Protein AF-A0A955WRS8-F1 (afdb_monomer)

Foldseek 3Di:
DDPPPPPPQPPLNVVLVVQLVVQLVVLCVVVVPVDPVSVVVVVVVPLVVVLVSSQQSSQRSLLVCVVVVSDQSLVSLVSVLLVLLVVFDDPPDDLSVLLSSLQSSLQSLLQSVCVVVVVADSQWAGWTWDDDPAQKIWIWTDDPNDIHTFFIDGHDPVLNVLSSCSRHRDPDSVVSSVVSNVSSVVRNVRGDPPD

Structure (mmCIF, N/CA/C/O backbone):
data_AF-A0A955WRS8-F1
#
_entry.id   AF-A0A955WRS8-F1
#
loop_
_atom_site.group_PDB
_atom_site.id
_atom_site.type_symbol
_atom_site.label_atom_id
_atom_site.label_alt_id
_atom_site.label_comp_id
_atom_site.label_asym_id
_atom_site.label_entity_id
_atom_site.label_seq_id
_atom_site.pdbx_PDB_ins_code
_atom_site.Cartn_x
_atom_site.Cartn_y
_atom_site.Cartn_z
_atom_site.occupancy
_atom_site.B_iso_or_equiv
_atom_site.auth_seq_id
_atom_site.auth_comp_id
_atom_site.auth_asym_id
_atom_site.auth_atom_id
_atom_site.pdbx_PDB_model_num
ATOM 1 N N . MET A 1 1 ? 32.798 -8.065 13.274 1.00 31.00 1 MET A N 1
ATOM 2 C CA . MET A 1 1 ? 31.681 -8.963 12.905 1.00 31.00 1 MET A CA 1
ATOM 3 C C . MET A 1 1 ? 30.518 -8.743 13.864 1.00 31.00 1 MET A C 1
ATOM 5 O O . MET A 1 1 ? 30.403 -9.450 14.856 1.00 31.00 1 MET A O 1
ATOM 9 N N . ALA A 1 2 ? 29.689 -7.728 13.616 1.00 29.64 2 ALA A N 1
ATOM 10 C CA . ALA A 1 2 ? 28.489 -7.498 14.414 1.00 29.64 2 ALA A CA 1
ATOM 11 C C . ALA A 1 2 ? 27.348 -8.337 13.825 1.00 29.64 2 ALA A C 1
ATOM 13 O O . ALA A 1 2 ? 26.892 -8.075 12.714 1.00 29.64 2 ALA A O 1
ATOM 14 N N . ARG A 1 3 ? 26.926 -9.377 14.553 1.00 32.41 3 ARG A N 1
ATOM 15 C CA . ARG A 1 3 ? 25.666 -10.079 14.293 1.00 32.41 3 ARG A CA 1
ATOM 16 C C . ARG A 1 3 ? 24.542 -9.071 14.517 1.00 32.41 3 ARG A C 1
ATOM 18 O O . ARG A 1 3 ? 24.246 -8.725 15.656 1.00 32.41 3 ARG A O 1
ATOM 25 N N . ILE A 1 4 ? 23.952 -8.575 13.434 1.00 38.47 4 ILE A N 1
ATOM 26 C CA . ILE A 1 4 ? 22.669 -7.881 13.496 1.00 38.47 4 ILE A CA 1
ATOM 27 C C . ILE A 1 4 ? 21.669 -8.943 13.937 1.00 38.47 4 ILE A C 1
ATOM 29 O O . ILE A 1 4 ? 21.381 -9.877 13.191 1.00 38.47 4 ILE A O 1
ATOM 33 N N . ALA A 1 5 ? 21.203 -8.840 15.178 1.00 34.22 5 ALA A N 1
ATOM 34 C CA . ALA A 1 5 ? 20.075 -9.612 15.657 1.00 34.22 5 ALA A CA 1
ATOM 35 C C . ALA A 1 5 ? 18.846 -9.190 14.839 1.00 34.22 5 ALA A C 1
ATOM 37 O O . ALA A 1 5 ? 18.146 -8.233 15.169 1.00 34.22 5 ALA A O 1
ATOM 38 N N . GLN A 1 6 ? 18.608 -9.890 13.732 1.00 43.50 6 GLN A N 1
ATOM 39 C CA . GLN A 1 6 ? 17.269 -10.064 13.198 1.00 43.50 6 GLN A CA 1
ATOM 40 C C . GLN A 1 6 ? 16.490 -10.688 14.357 1.00 43.50 6 GLN A C 1
ATOM 42 O O . GLN A 1 6 ? 16.740 -11.837 14.713 1.00 43.50 6 GLN A O 1
ATOM 47 N N . ALA A 1 7 ? 15.658 -9.903 15.045 1.00 43.69 7 ALA A N 1
ATOM 48 C CA . ALA A 1 7 ? 14.719 -10.469 16.002 1.00 43.69 7 ALA A CA 1
ATOM 49 C C . ALA A 1 7 ? 13.956 -11.558 15.243 1.00 43.69 7 ALA A C 1
ATOM 51 O O . ALA A 1 7 ? 13.322 -11.246 14.232 1.00 43.69 7 ALA A O 1
ATOM 52 N N . ALA A 1 8 ? 14.126 -12.817 15.650 1.00 45.75 8 ALA A N 1
ATOM 53 C CA . ALA A 1 8 ? 13.426 -13.931 15.036 1.00 45.75 8 ALA A CA 1
ATOM 54 C C . ALA A 1 8 ? 11.933 -13.593 15.068 1.00 45.75 8 ALA A C 1
ATOM 56 O O . ALA A 1 8 ? 11.405 -13.266 16.134 1.00 45.75 8 ALA A O 1
ATOM 57 N N . ALA A 1 9 ? 11.290 -13.564 13.899 1.00 61.41 9 ALA A N 1
ATOM 58 C CA . ALA A 1 9 ? 9.842 -13.444 13.838 1.00 61.41 9 ALA A CA 1
ATOM 59 C C . ALA A 1 9 ? 9.259 -14.573 14.698 1.00 61.41 9 ALA A C 1
ATOM 61 O O . ALA A 1 9 ? 9.727 -15.708 14.599 1.00 61.41 9 ALA A O 1
ATOM 62 N N . SER A 1 10 ? 8.310 -14.259 15.581 1.00 75.25 10 SER A N 1
ATOM 63 C CA . SER A 1 10 ? 7.607 -15.306 16.321 1.00 75.25 10 SER A CA 1
ATOM 64 C C . SER A 1 10 ? 6.872 -16.220 15.335 1.00 75.25 10 SER A C 1
ATOM 66 O O . SER A 1 10 ? 6.512 -15.792 14.236 1.00 75.25 10 SER A O 1
ATOM 68 N N . ASP A 1 11 ? 6.605 -17.464 15.726 1.00 77.88 11 ASP A N 1
ATOM 69 C CA . ASP A 1 11 ? 5.808 -18.387 14.903 1.00 77.88 11 ASP A CA 1
ATOM 70 C C . ASP A 1 11 ? 4.427 -17.795 14.560 1.00 77.88 11 ASP A C 1
ATOM 72 O O . ASP A 1 11 ? 3.905 -17.994 13.465 1.00 77.88 11 ASP A O 1
ATOM 76 N N . GLU A 1 12 ? 3.869 -16.988 15.468 1.00 81.88 12 GLU A N 1
ATOM 77 C CA . GLU A 1 12 ? 2.639 -16.215 15.258 1.00 81.88 12 GLU A CA 1
ATOM 78 C C . GLU A 1 12 ? 2.784 -15.192 14.120 1.00 81.88 12 GLU A C 1
ATOM 80 O O . GLU A 1 12 ? 1.926 -15.092 13.243 1.00 81.88 12 GLU A O 1
ATOM 85 N N . ASP A 1 13 ? 3.896 -14.460 14.097 1.00 83.62 13 ASP A N 1
ATOM 86 C CA . ASP A 1 13 ? 4.198 -13.477 13.063 1.00 83.62 13 ASP A CA 1
ATOM 87 C C . ASP A 1 13 ? 4.404 -14.142 11.692 1.00 83.62 13 ASP A C 1
ATOM 89 O O . ASP A 1 13 ? 3.933 -13.623 10.678 1.00 83.62 13 ASP A O 1
ATOM 93 N N . ALA A 1 14 ? 5.049 -15.311 11.659 1.00 85.56 14 ALA A N 1
ATOM 94 C CA . ALA A 1 14 ? 5.191 -16.107 10.442 1.00 85.56 14 ALA A CA 1
ATOM 95 C C . ALA A 1 14 ? 3.836 -16.641 9.944 1.00 85.56 14 ALA A C 1
ATOM 97 O O . ALA A 1 14 ? 3.554 -16.592 8.745 1.00 85.56 14 ALA A O 1
ATOM 98 N N . GLY A 1 15 ? 2.973 -17.099 10.858 1.00 89.06 15 GLY A N 1
ATOM 99 C CA . GLY A 1 15 ? 1.612 -17.536 10.543 1.00 89.06 15 GLY A CA 1
ATOM 100 C C . GLY A 1 15 ? 0.744 -16.412 9.974 1.00 89.06 15 GLY A C 1
ATOM 101 O O . GLY A 1 15 ? 0.022 -16.624 8.999 1.00 89.06 15 GLY A O 1
ATOM 102 N N . LEU A 1 16 ? 0.860 -15.199 10.523 1.00 91.06 16 LEU A N 1
ATOM 103 C CA . LEU A 1 16 ? 0.186 -14.006 10.005 1.00 91.06 16 LEU A CA 1
ATOM 104 C C . LEU A 1 16 ? 0.633 -13.664 8.583 1.00 91.06 16 LEU A C 1
ATOM 106 O O . LEU A 1 16 ? -0.210 -13.433 7.717 1.00 91.06 16 LEU A O 1
ATOM 110 N N . ASP A 1 17 ? 1.941 -13.645 8.329 1.00 91.00 17 ASP A N 1
ATOM 111 C CA . ASP A 1 17 ? 2.473 -13.322 7.002 1.00 91.00 17 ASP A CA 1
ATOM 112 C C . ASP A 1 17 ? 2.070 -14.383 5.965 1.00 91.00 17 ASP A C 1
ATOM 114 O O . ASP A 1 17 ? 1.687 -14.037 4.845 1.00 91.00 17 ASP A O 1
ATOM 118 N N . ALA A 1 18 ? 2.064 -15.663 6.352 1.00 92.12 18 ALA A N 1
ATOM 119 C CA . ALA A 1 18 ? 1.578 -16.751 5.510 1.00 92.12 18 ALA A CA 1
ATOM 120 C C . ALA A 1 18 ? 0.077 -16.620 5.199 1.00 92.12 18 ALA A C 1
ATOM 122 O O . ALA A 1 18 ? -0.319 -16.752 4.042 1.00 92.12 18 ALA A O 1
ATOM 123 N N . ALA A 1 19 ? -0.757 -16.317 6.198 1.00 94.75 19 ALA A N 1
ATOM 124 C CA . ALA A 1 19 ? -2.194 -16.128 6.000 1.00 94.75 19 ALA A CA 1
ATOM 125 C C . ALA A 1 19 ? -2.490 -14.939 5.077 1.00 94.75 19 ALA A C 1
ATOM 127 O O . ALA A 1 19 ? -3.291 -15.064 4.150 1.00 94.75 19 ALA A O 1
ATOM 128 N N . LEU A 1 20 ? -1.807 -13.808 5.286 1.00 95.94 20 LEU A N 1
ATOM 129 C CA . LEU A 1 20 ? -1.927 -12.631 4.427 1.00 95.94 20 LEU A CA 1
ATOM 130 C C . LEU A 1 20 ? -1.535 -12.947 2.981 1.00 95.94 20 LEU A C 1
ATOM 132 O O . LEU A 1 20 ? -2.244 -12.539 2.064 1.00 95.94 20 LEU A O 1
ATOM 136 N N . TYR A 1 21 ? -0.442 -13.688 2.778 1.00 93.38 21 TYR A N 1
ATOM 137 C CA . TYR A 1 21 ? -0.000 -14.106 1.450 1.00 93.38 21 TYR A CA 1
ATOM 138 C C . TYR A 1 21 ? -1.017 -15.030 0.771 1.00 93.38 21 TYR A C 1
ATOM 140 O O . TYR A 1 21 ? -1.478 -14.736 -0.327 1.00 93.38 21 TYR A O 1
ATOM 148 N N . VAL A 1 22 ? -1.430 -16.114 1.434 1.00 95.19 22 VAL A N 1
ATOM 149 C CA . VAL A 1 22 ? -2.373 -17.081 0.851 1.00 95.19 22 VAL A CA 1
ATOM 150 C C . VAL A 1 22 ? -3.699 -16.411 0.496 1.00 95.19 22 VAL A C 1
ATOM 152 O O . VAL A 1 22 ? -4.210 -16.612 -0.601 1.00 95.19 22 VAL A O 1
ATOM 155 N N . LEU A 1 23 ? -4.252 -15.582 1.384 1.00 96.38 23 LEU A N 1
ATOM 156 C CA . LEU A 1 23 ? -5.515 -14.888 1.119 1.00 96.38 23 LEU A CA 1
ATOM 157 C C . LEU A 1 23 ? -5.396 -13.848 -0.004 1.00 96.38 23 LEU A C 1
ATOM 159 O O . LEU A 1 23 ? -6.357 -13.663 -0.750 1.00 96.38 23 LEU A O 1
ATOM 163 N N . HIS A 1 24 ? -4.238 -13.200 -0.147 1.00 95.31 24 HIS A N 1
ATOM 164 C CA . HIS A 1 24 ? -3.952 -12.304 -1.268 1.00 95.31 24 HIS A CA 1
ATOM 165 C C . HIS A 1 24 ? -3.982 -13.066 -2.600 1.00 95.31 24 HIS A C 1
ATOM 167 O O . HIS A 1 24 ? -4.706 -12.681 -3.516 1.00 95.31 24 HIS A O 1
ATOM 173 N N . GLU A 1 25 ? -3.284 -14.199 -2.683 1.00 93.44 25 GLU A N 1
ATOM 174 C CA . GLU A 1 25 ? -3.270 -15.033 -3.892 1.00 93.44 25 GLU A CA 1
ATOM 175 C C . GLU A 1 25 ? -4.658 -15.622 -4.206 1.00 93.44 25 GLU A C 1
ATOM 177 O O . GLU A 1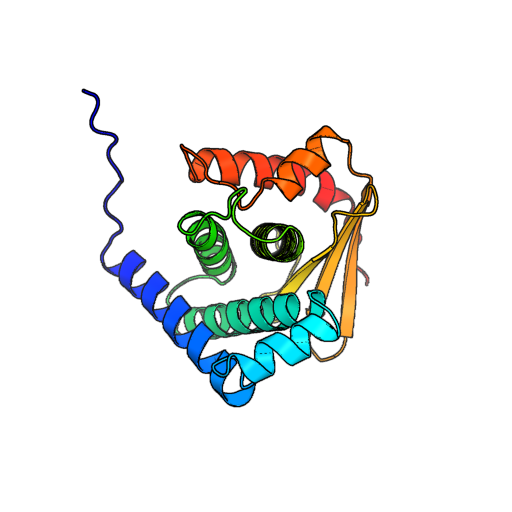 25 ? -5.084 -15.656 -5.361 1.00 93.44 25 GLU A O 1
ATOM 182 N N . LEU A 1 26 ? -5.424 -16.022 -3.184 1.00 93.62 26 LEU A N 1
ATOM 183 C CA . LEU A 1 26 ? -6.804 -16.484 -3.363 1.00 93.62 26 LEU A CA 1
ATOM 184 C C . LEU A 1 26 ? -7.720 -15.383 -3.917 1.00 93.62 26 LEU A C 1
ATOM 186 O O . LEU A 1 26 ? -8.581 -15.673 -4.748 1.00 93.62 26 LEU A O 1
ATOM 190 N N . ALA A 1 27 ? -7.528 -14.125 -3.508 1.00 91.25 27 ALA A N 1
ATOM 191 C CA . ALA A 1 27 ? -8.282 -12.992 -4.048 1.00 91.25 27 ALA A CA 1
ATOM 192 C C . ALA A 1 27 ? -7.997 -12.751 -5.542 1.00 91.25 27 ALA A C 1
ATOM 194 O O . ALA A 1 27 ? -8.868 -12.268 -6.270 1.00 91.25 27 ALA A O 1
ATOM 195 N N . HIS A 1 28 ? -6.808 -13.131 -6.016 1.00 90.50 28 HIS A N 1
ATOM 196 C CA . HIS A 1 28 ? -6.422 -13.039 -7.421 1.00 90.50 28 HIS A CA 1
ATOM 197 C C . HIS A 1 28 ? -7.006 -14.145 -8.311 1.00 90.50 28 HIS A C 1
ATOM 199 O O . HIS A 1 28 ? -7.105 -13.945 -9.525 1.00 90.50 28 HIS A O 1
ATOM 205 N N . LEU A 1 29 ? -7.443 -15.281 -7.751 1.00 87.38 29 LEU A N 1
ATOM 206 C CA . LEU A 1 29 ? -8.033 -16.382 -8.526 1.00 87.38 29 LEU A CA 1
ATOM 207 C C . LEU A 1 29 ? -9.234 -15.952 -9.390 1.00 87.38 29 LEU A C 1
ATOM 209 O O . LEU A 1 29 ? -9.166 -16.134 -10.608 1.00 87.38 29 LEU A O 1
ATOM 213 N N . PRO A 1 30 ? -10.306 -15.340 -8.844 1.00 83.56 30 PRO A N 1
ATOM 214 C CA . PRO A 1 30 ? -11.436 -14.891 -9.663 1.00 83.56 30 PRO A CA 1
ATOM 215 C C . PRO A 1 30 ? -11.069 -13.737 -10.608 1.00 83.56 30 PRO A C 1
ATOM 217 O O . PRO A 1 30 ? -11.777 -13.487 -11.578 1.00 83.56 30 PRO A O 1
ATOM 220 N N . GLN A 1 31 ? -9.966 -13.035 -10.337 1.00 79.56 31 GLN A N 1
ATOM 221 C CA . GLN A 1 31 ? -9.470 -11.934 -11.160 1.00 79.56 31 GLN A CA 1
ATOM 222 C C . GLN A 1 31 ? -8.652 -12.411 -12.373 1.00 79.56 31 GLN A C 1
ATOM 224 O O . GLN A 1 31 ? -8.344 -11.612 -13.256 1.00 79.56 31 GLN A O 1
ATOM 229 N N . GLY A 1 32 ? -8.265 -13.691 -12.414 1.00 77.12 32 GLY A N 1
ATOM 230 C CA . GLY A 1 32 ? -7.429 -14.252 -13.477 1.00 77.12 32 GLY A CA 1
ATOM 231 C C . GLY A 1 32 ? -5.979 -13.753 -13.474 1.00 77.12 32 GLY A C 1
ATOM 232 O O . GLY A 1 32 ? -5.268 -13.974 -14.450 1.00 77.12 32 GLY A O 1
ATOM 233 N N . ILE A 1 33 ? -5.514 -13.102 -12.397 1.00 74.12 33 ILE A N 1
ATOM 234 C CA . ILE A 1 33 ? -4.149 -12.542 -12.298 1.00 74.12 33 ILE A CA 1
ATOM 235 C C . ILE A 1 33 ? -3.063 -13.632 -12.245 1.00 74.12 33 ILE A C 1
ATOM 237 O O . ILE A 1 33 ? -1.907 -13.365 -12.572 1.00 74.12 33 ILE A O 1
ATOM 241 N N . GLY A 1 34 ? -3.430 -14.878 -11.931 1.00 69.12 34 GLY A N 1
ATOM 242 C CA . GLY A 1 34 ? -2.527 -16.029 -12.043 1.00 69.12 34 GLY A CA 1
ATOM 243 C C . GLY A 1 34 ? -2.094 -16.356 -13.482 1.00 69.12 34 GLY A C 1
ATOM 244 O O . GLY A 1 34 ? -1.110 -17.068 -13.668 1.00 69.12 34 GLY A O 1
ATOM 245 N N . ASP A 1 35 ? -2.787 -15.830 -14.502 1.00 79.00 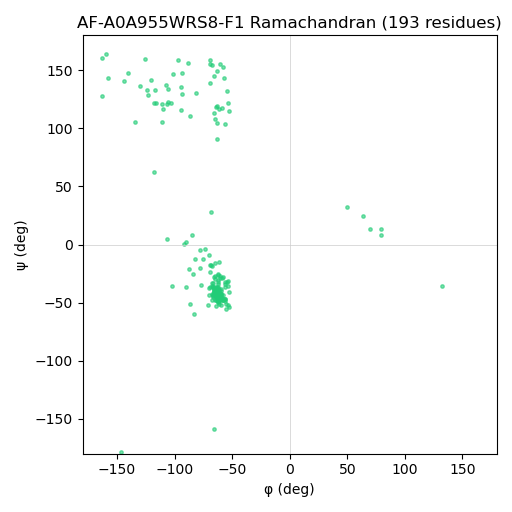35 ASP A N 1
ATOM 246 C CA . ASP A 1 35 ? -2.404 -15.966 -15.910 1.00 79.00 35 ASP A CA 1
ATOM 247 C C . ASP A 1 35 ? -1.584 -14.751 -16.373 1.00 79.00 35 ASP A C 1
ATOM 249 O O . ASP A 1 35 ? -2.067 -13.617 -16.471 1.00 79.00 35 ASP A O 1
ATOM 253 N N . TYR A 1 36 ? -0.324 -15.002 -16.729 1.00 79.25 36 TYR A N 1
ATOM 254 C CA . TYR A 1 36 ? 0.593 -13.978 -17.218 1.00 79.25 36 TYR A CA 1
ATOM 255 C C . TYR A 1 36 ? 0.055 -13.222 -18.446 1.00 79.25 36 TYR A C 1
ATOM 257 O O . TYR A 1 36 ? 0.278 -12.014 -18.568 1.00 79.25 36 TYR A O 1
ATOM 265 N N . ALA A 1 37 ? -0.700 -13.884 -19.330 1.00 83.12 37 ALA A N 1
ATOM 266 C CA . ALA A 1 37 ? -1.298 -13.243 -20.499 1.00 83.12 37 ALA A CA 1
ATOM 267 C C . ALA A 1 37 ? -2.389 -12.232 -20.109 1.00 83.12 37 ALA A C 1
ATOM 269 O O . ALA A 1 37 ? -2.510 -11.173 -20.730 1.00 83.12 37 ALA A O 1
ATOM 270 N N . VAL A 1 38 ? -3.165 -12.516 -19.056 1.00 82.56 38 VAL A N 1
ATOM 271 C CA . VAL A 1 38 ? -4.147 -11.573 -18.497 1.00 82.56 38 VAL A CA 1
ATOM 272 C C . VAL A 1 38 ? -3.433 -10.351 -17.929 1.00 82.56 38 VAL A C 1
ATOM 274 O O . VAL A 1 38 ? -3.786 -9.225 -18.280 1.00 82.56 38 VAL A O 1
ATOM 277 N N . VAL A 1 39 ? -2.382 -10.553 -17.130 1.00 82.50 39 VAL A N 1
ATOM 278 C CA . VAL A 1 39 ? -1.608 -9.451 -16.538 1.00 82.50 39 VAL A CA 1
ATOM 279 C C . VAL A 1 39 ? -0.975 -8.569 -17.615 1.00 82.50 39 VAL A C 1
ATOM 281 O O . VAL A 1 39 ? -1.012 -7.345 -17.498 1.00 82.50 39 VAL A O 1
ATOM 284 N N . GLN A 1 40 ? -0.429 -9.151 -18.686 1.00 84.81 40 GLN A N 1
ATOM 285 C CA . GLN A 1 40 ? 0.111 -8.367 -19.801 1.00 84.81 40 GLN A CA 1
ATOM 286 C C . GLN A 1 40 ? -0.960 -7.512 -20.488 1.00 84.81 40 GLN A C 1
ATOM 288 O O . GLN A 1 40 ? -0.707 -6.339 -20.761 1.00 84.81 40 GLN A O 1
ATOM 293 N N . ARG A 1 41 ? -2.162 -8.059 -20.719 1.00 85.75 41 ARG A N 1
ATOM 294 C CA . ARG A 1 41 ? -3.285 -7.293 -21.285 1.00 85.75 41 ARG A CA 1
ATOM 295 C C . ARG A 1 41 ? -3.708 -6.141 -20.377 1.00 85.75 41 ARG A C 1
ATOM 297 O O . ARG A 1 41 ? -3.904 -5.038 -20.869 1.00 85.75 41 ARG A O 1
ATOM 304 N N . LEU A 1 42 ? -3.804 -6.374 -19.068 1.00 85.06 42 LEU A N 1
ATOM 305 C CA . LEU A 1 42 ? -4.156 -5.331 -18.099 1.00 85.06 42 LEU A CA 1
ATOM 306 C C . LEU A 1 42 ? -3.116 -4.205 -18.079 1.00 85.06 42 LEU A C 1
ATOM 308 O O . LEU A 1 42 ? -3.482 -3.036 -18.165 1.00 85.06 42 LEU A O 1
ATOM 312 N N . ARG A 1 43 ? -1.821 -4.548 -18.060 1.00 84.12 43 ARG A N 1
ATOM 313 C CA . ARG A 1 43 ? -0.726 -3.562 -18.117 1.00 84.12 43 ARG A CA 1
ATOM 314 C C . ARG A 1 43 ? -0.707 -2.753 -19.408 1.00 84.12 43 ARG A C 1
ATOM 316 O O . ARG A 1 43 ? -0.294 -1.600 -19.386 1.00 84.12 43 ARG A O 1
ATOM 323 N N . ALA A 1 44 ? -1.128 -3.349 -20.523 1.00 83.88 44 ALA A N 1
ATOM 324 C CA . ALA A 1 44 ? -1.234 -2.644 -21.797 1.00 83.88 44 ALA A CA 1
ATOM 325 C C . ALA A 1 44 ? -2.358 -1.593 -21.801 1.00 83.88 44 ALA A C 1
ATOM 327 O O . ALA A 1 44 ? -2.295 -0.653 -22.589 1.00 83.88 44 ALA A O 1
ATOM 328 N N . ILE A 1 45 ? -3.367 -1.748 -20.937 1.00 85.62 45 ILE A N 1
ATOM 329 C CA . ILE A 1 45 ? -4.440 -0.767 -20.749 1.00 85.62 45 ILE A CA 1
ATOM 330 C C . ILE A 1 45 ? -3.971 0.319 -19.776 1.00 85.62 45 ILE A C 1
ATOM 332 O O . ILE A 1 45 ? -3.919 1.488 -20.149 1.00 85.62 45 ILE A O 1
ATOM 336 N N . ASP A 1 46 ? -3.623 -0.069 -18.545 1.00 81.25 46 ASP A N 1
ATOM 337 C CA . ASP A 1 46 ? -3.121 0.835 -17.508 1.00 81.25 46 ASP A CA 1
ATOM 338 C C . ASP A 1 46 ? -2.419 0.049 -16.384 1.00 81.25 46 ASP A C 1
ATOM 340 O O . ASP A 1 46 ? -2.980 -0.863 -15.773 1.00 81.25 46 ASP A O 1
ATOM 344 N N . GLU A 1 47 ? -1.185 0.438 -16.057 1.00 82.88 47 GLU A N 1
ATOM 345 C CA . GLU A 1 47 ? -0.426 -0.116 -14.928 1.00 82.88 47 GLU A CA 1
ATOM 346 C C . GLU A 1 47 ? -1.115 0.156 -13.573 1.00 82.88 47 GLU A C 1
ATOM 348 O O . GLU A 1 47 ? -0.929 -0.600 -12.614 1.00 82.88 47 GLU A O 1
ATOM 353 N N . GLY A 1 48 ? -1.931 1.214 -13.497 1.00 83.94 48 GLY A N 1
ATOM 354 C CA . GLY A 1 48 ? -2.777 1.547 -12.354 1.00 83.94 48 GLY A CA 1
ATOM 355 C C . GLY A 1 48 ? -3.826 0.481 -12.039 1.00 83.94 48 GLY A C 1
ATOM 356 O O . GLY A 1 48 ? -4.061 0.201 -10.867 1.00 83.94 48 GLY A O 1
ATOM 357 N N . LEU A 1 49 ? -4.369 -0.208 -13.048 1.00 85.25 49 LEU A N 1
ATOM 358 C CA . LEU A 1 49 ? -5.351 -1.277 -12.825 1.00 85.25 49 LEU A CA 1
ATOM 359 C C . LEU A 1 49 ? -4.743 -2.447 -12.050 1.00 85.25 49 LEU A C 1
ATOM 361 O O . LEU A 1 49 ? -5.346 -2.958 -11.111 1.00 85.25 49 LEU A O 1
ATOM 365 N N . VAL A 1 50 ? -3.516 -2.840 -12.400 1.00 88.94 50 VAL A N 1
ATOM 366 C CA . VAL A 1 50 ? -2.806 -3.915 -11.691 1.00 88.94 50 VAL A CA 1
ATOM 367 C C . VAL A 1 50 ? -2.483 -3.496 -10.255 1.00 88.94 50 VAL A C 1
ATOM 369 O O . VAL A 1 50 ? -2.592 -4.309 -9.342 1.00 88.94 50 VAL A O 1
ATOM 372 N N . LEU A 1 51 ? -2.125 -2.226 -10.034 1.00 91.75 51 LEU A N 1
ATOM 373 C CA . LEU A 1 51 ? -1.925 -1.687 -8.687 1.00 91.75 51 LEU A CA 1
ATOM 374 C C . LEU A 1 51 ? -3.199 -1.768 -7.838 1.00 91.75 51 LEU A C 1
ATOM 376 O O . LEU A 1 51 ? -3.137 -2.192 -6.687 1.00 91.75 51 LEU A O 1
ATOM 380 N N . ASP A 1 52 ? -4.336 -1.350 -8.386 1.00 89.88 52 ASP A N 1
ATOM 381 C CA . ASP A 1 52 ? -5.596 -1.337 -7.647 1.00 89.88 52 ASP A CA 1
ATOM 382 C C . ASP A 1 52 ? -6.075 -2.757 -7.323 1.00 89.88 52 ASP A C 1
ATOM 384 O O . ASP A 1 52 ? -6.550 -3.002 -6.215 1.00 89.88 52 ASP A O 1
ATOM 388 N N . MET A 1 53 ? -5.874 -3.715 -8.234 1.00 91.19 53 MET A N 1
ATOM 389 C CA . MET A 1 53 ? -6.161 -5.131 -7.979 1.00 91.19 53 MET A CA 1
ATOM 390 C C . MET A 1 53 ? -5.274 -5.705 -6.866 1.00 91.19 53 MET A C 1
ATOM 392 O O . MET A 1 53 ? -5.789 -6.374 -5.968 1.00 91.19 53 MET A O 1
ATOM 396 N N . ASP A 1 54 ? -3.973 -5.394 -6.879 1.00 93.50 54 ASP A N 1
ATOM 397 C CA . ASP A 1 54 ? -3.033 -5.764 -5.814 1.00 93.50 54 ASP A CA 1
ATOM 398 C C . ASP A 1 54 ? -3.470 -5.188 -4.452 1.00 93.50 54 ASP A C 1
ATOM 400 O O . ASP A 1 54 ? -3.493 -5.898 -3.445 1.00 93.50 54 ASP A O 1
ATOM 404 N N . LEU A 1 55 ? -3.840 -3.903 -4.405 1.00 95.25 55 LEU A N 1
ATOM 405 C CA . LEU A 1 55 ? -4.257 -3.225 -3.171 1.00 95.25 55 LEU A CA 1
ATOM 406 C C . LEU A 1 55 ? -5.605 -3.733 -2.645 1.00 95.25 55 LEU A C 1
ATOM 408 O O . LEU A 1 55 ? -5.786 -3.861 -1.428 1.00 95.25 55 LEU A O 1
ATOM 412 N N . ALA A 1 56 ? -6.539 -4.052 -3.542 1.00 93.25 56 ALA A N 1
ATOM 413 C CA . ALA A 1 56 ? -7.805 -4.679 -3.193 1.00 93.25 56 ALA A CA 1
ATOM 414 C C . ALA A 1 56 ? -7.583 -6.078 -2.598 1.00 93.25 56 ALA A C 1
ATOM 416 O O . ALA A 1 56 ? -8.163 -6.392 -1.557 1.00 93.25 56 ALA A O 1
ATOM 417 N N . ALA A 1 57 ? -6.703 -6.885 -3.199 1.00 94.69 57 ALA A N 1
ATOM 418 C CA . ALA A 1 57 ? -6.325 -8.199 -2.681 1.00 94.69 57 ALA A CA 1
ATOM 419 C C . ALA A 1 57 ? -5.615 -8.094 -1.319 1.00 94.69 57 ALA A C 1
ATOM 421 O O . ALA A 1 57 ? -5.954 -8.822 -0.385 1.00 94.69 57 ALA A O 1
ATOM 422 N N . ASP A 1 58 ? -4.698 -7.131 -1.153 1.00 96.44 58 ASP A N 1
ATOM 423 C CA . ASP A 1 58 ? -4.075 -6.826 0.141 1.00 96.44 58 ASP A CA 1
ATOM 424 C C . ASP A 1 58 ? -5.132 -6.482 1.203 1.00 96.44 58 ASP A C 1
ATOM 426 O O . ASP A 1 58 ? -5.093 -6.974 2.331 1.00 96.44 58 ASP A O 1
ATOM 430 N N . HIS A 1 59 ? -6.097 -5.624 0.871 1.00 95.81 59 HIS A N 1
ATOM 431 C CA . HIS A 1 59 ? -7.158 -5.249 1.801 1.00 95.81 59 HIS A CA 1
ATOM 432 C C . HIS A 1 59 ? -8.099 -6.399 2.137 1.00 95.81 59 HIS A C 1
ATOM 434 O O . HIS A 1 59 ? -8.403 -6.575 3.313 1.00 95.81 59 HIS A O 1
ATOM 440 N N . PHE A 1 60 ? -8.504 -7.200 1.153 1.00 94.69 60 PHE A N 1
ATOM 441 C CA . PHE A 1 60 ? -9.296 -8.403 1.381 1.00 94.69 60 PHE A CA 1
ATOM 442 C C . PHE A 1 60 ? -8.598 -9.346 2.367 1.00 94.69 60 PHE A C 1
ATOM 444 O O . PHE A 1 60 ? -9.188 -9.714 3.382 1.00 94.69 60 PHE A O 1
ATOM 451 N N . ALA A 1 61 ? -7.324 -9.665 2.122 1.00 96.31 61 ALA A N 1
ATOM 452 C CA . ALA A 1 61 ? -6.545 -10.538 2.992 1.00 96.31 61 ALA A CA 1
ATOM 453 C C . ALA A 1 61 ? -6.480 -9.999 4.429 1.00 96.31 61 ALA A C 1
ATOM 455 O O . ALA A 1 61 ? -6.761 -10.719 5.386 1.00 96.31 61 ALA A O 1
ATOM 456 N N . ALA A 1 62 ? -6.175 -8.709 4.584 1.00 96.31 62 ALA A N 1
ATOM 457 C CA . ALA A 1 62 ? -6.092 -8.081 5.895 1.00 96.31 62 ALA A CA 1
ATOM 458 C C . ALA A 1 62 ? -7.458 -8.013 6.605 1.00 96.31 62 ALA A C 1
ATOM 460 O O . ALA A 1 62 ? -7.530 -8.194 7.818 1.00 96.31 62 ALA A O 1
ATOM 461 N N . LEU A 1 63 ? -8.551 -7.789 5.871 1.00 94.81 63 LEU A N 1
ATOM 462 C CA . LEU A 1 63 ? -9.898 -7.749 6.434 1.00 94.81 63 LEU A CA 1
ATOM 463 C C . LEU A 1 63 ? -10.327 -9.124 6.957 1.00 94.81 63 LEU A C 1
ATOM 465 O O . LEU A 1 63 ? -10.832 -9.210 8.074 1.00 94.81 63 LEU A O 1
ATOM 469 N N . VAL A 1 64 ? -10.089 -10.190 6.188 1.00 95.06 64 VAL A N 1
ATOM 470 C CA . VAL A 1 64 ? -10.405 -11.568 6.599 1.00 95.06 64 VAL A CA 1
ATOM 471 C C . VAL A 1 64 ? -9.614 -11.950 7.851 1.00 95.06 64 VAL A C 1
ATOM 473 O O . VAL A 1 64 ? -10.204 -12.391 8.835 1.00 95.06 64 VAL A O 1
ATOM 476 N N . VAL A 1 65 ? -8.299 -11.706 7.868 1.00 95.50 65 VAL A N 1
ATOM 477 C CA . VAL A 1 65 ? -7.457 -12.000 9.043 1.00 95.50 65 VAL A CA 1
ATOM 478 C C . VAL A 1 65 ? -7.900 -11.192 10.271 1.00 95.50 65 VAL A C 1
ATOM 480 O O . VAL A 1 65 ? -7.937 -11.724 11.381 1.00 95.50 65 VAL A O 1
ATOM 483 N N . ALA A 1 66 ? -8.296 -9.928 10.092 1.00 94.31 66 ALA A N 1
ATOM 484 C CA . ALA A 1 66 ? -8.829 -9.114 11.183 1.00 94.31 66 ALA A CA 1
ATOM 485 C C . ALA A 1 66 ? -10.167 -9.647 11.719 1.00 94.31 66 ALA A C 1
ATOM 487 O O . ALA A 1 66 ? -10.375 -9.675 12.930 1.00 94.31 66 ALA A O 1
ATOM 488 N N . GLN A 1 67 ? -11.064 -10.108 10.842 1.00 93.31 67 GLN A N 1
ATOM 489 C CA . GLN A 1 67 ? -12.349 -10.707 11.229 1.00 93.31 67 GLN A CA 1
ATOM 490 C C . GLN A 1 67 ? -12.184 -12.027 11.990 1.00 93.31 67 GLN A C 1
ATOM 492 O O . GLN A 1 67 ? -13.010 -12.346 12.841 1.00 93.31 6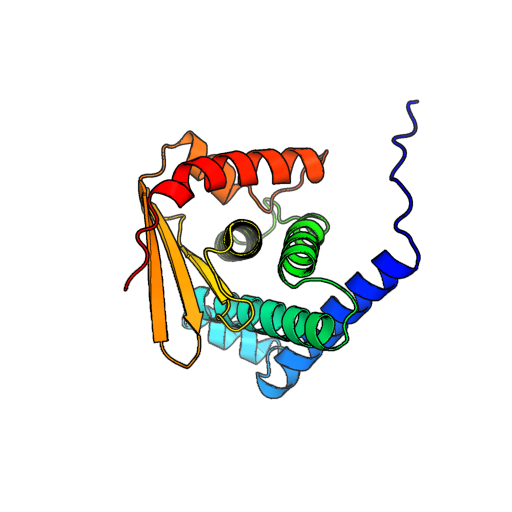7 GLN A O 1
ATOM 497 N N . MET A 1 68 ? -11.100 -12.762 11.736 1.00 92.50 68 MET A N 1
ATOM 498 C CA . MET A 1 68 ? -10.723 -13.944 12.518 1.00 92.50 68 MET A CA 1
ATOM 499 C C . MET A 1 68 ? -10.158 -13.594 13.907 1.00 92.50 68 MET A C 1
ATOM 501 O O . MET A 1 68 ? -9.871 -14.494 14.693 1.00 92.50 68 MET A O 1
ATOM 505 N N . GLY A 1 69 ? -9.995 -12.304 14.223 1.00 90.00 69 GLY A N 1
ATOM 506 C CA . GLY A 1 69 ? -9.542 -11.823 15.528 1.00 90.00 69 GLY A CA 1
ATOM 507 C C . GLY A 1 69 ? -8.033 -11.921 15.755 1.00 90.00 69 GLY A C 1
ATOM 508 O O . GLY A 1 69 ? -7.589 -11.778 16.889 1.00 90.00 69 GLY A O 1
ATOM 509 N N . TRP A 1 70 ? -7.236 -12.167 14.710 1.00 87.75 70 TRP A N 1
ATOM 510 C CA . TRP A 1 70 ? -5.793 -12.387 14.866 1.00 87.75 70 TRP A CA 1
ATOM 511 C C . TRP A 1 70 ? -5.015 -11.084 15.088 1.00 87.75 70 TRP A C 1
ATOM 513 O O . TRP A 1 70 ? -4.033 -11.060 15.823 1.00 87.75 70 TRP A O 1
ATOM 523 N N . ALA A 1 71 ? -5.438 -9.984 14.459 1.00 89.75 71 ALA A N 1
ATOM 524 C CA . ALA A 1 71 ? -4.845 -8.665 14.659 1.00 89.75 71 ALA A CA 1
ATOM 525 C C . ALA A 1 71 ? -5.762 -7.546 14.154 1.00 89.75 71 ALA A C 1
ATOM 527 O O . ALA A 1 71 ? -6.615 -7.748 13.293 1.00 89.75 71 ALA A O 1
ATOM 528 N N . GLU A 1 72 ? -5.529 -6.326 14.636 1.00 92.06 72 GLU A N 1
ATOM 529 C CA . GLU A 1 72 ? -6.186 -5.141 14.093 1.00 92.06 72 GLU A CA 1
ATOM 530 C C . GLU A 1 72 ? -5.756 -4.863 12.648 1.00 92.06 72 GLU A C 1
ATOM 532 O O . GLU A 1 72 ? -4.586 -5.010 12.277 1.00 92.06 72 GLU A O 1
ATOM 537 N N . LEU A 1 73 ? -6.691 -4.354 11.844 1.00 92.44 73 LEU A N 1
ATOM 538 C CA . LEU A 1 73 ? -6.470 -4.069 10.426 1.00 92.44 73 LEU A CA 1
ATOM 539 C C . LEU A 1 73 ? -5.280 -3.125 10.186 1.00 92.44 73 LEU A C 1
ATOM 541 O O . LEU A 1 73 ? -4.511 -3.325 9.250 1.00 92.44 73 LEU A O 1
ATOM 545 N N . ALA A 1 74 ? -5.069 -2.139 11.062 1.00 92.44 74 ALA A N 1
ATOM 546 C CA . ALA A 1 74 ? -3.914 -1.249 10.987 1.00 92.44 74 ALA A CA 1
ATOM 547 C C . ALA A 1 74 ? -2.574 -1.999 11.129 1.00 92.44 74 ALA A C 1
ATOM 549 O O . ALA A 1 74 ? -1.645 -1.746 10.362 1.00 92.44 74 ALA A O 1
ATOM 550 N N . ARG A 1 75 ? -2.478 -2.959 12.064 1.00 92.94 75 ARG A N 1
ATOM 551 C CA . ARG A 1 75 ? -1.280 -3.797 12.248 1.00 92.94 75 ARG A CA 1
ATOM 552 C C . ARG A 1 75 ? -1.038 -4.674 11.022 1.00 92.94 75 ARG A C 1
ATOM 554 O O . ARG A 1 75 ? 0.100 -4.799 10.584 1.00 92.94 75 ARG A O 1
ATOM 561 N N . LEU A 1 76 ? -2.089 -5.232 10.428 1.00 95.00 76 LEU A N 1
ATOM 562 C CA . LEU A 1 76 ? -1.979 -6.051 9.216 1.00 95.00 76 LEU A CA 1
ATOM 563 C C . LEU A 1 76 ? -1.503 -5.230 8.009 1.00 95.00 76 LEU A C 1
ATOM 565 O O . LEU A 1 76 ? -0.621 -5.675 7.277 1.00 95.00 76 LEU A O 1
ATOM 569 N N . LYS A 1 77 ? -1.996 -3.995 7.851 1.00 95.12 7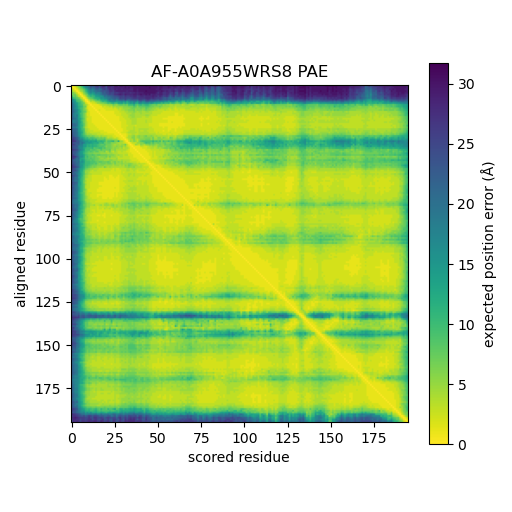7 LYS A N 1
ATOM 570 C CA . LYS A 1 77 ? -1.508 -3.054 6.828 1.00 95.12 77 LYS A CA 1
ATOM 571 C C . LYS A 1 77 ? -0.041 -2.675 7.036 1.00 95.12 77 LYS A C 1
ATOM 573 O O . LYS A 1 77 ? 0.714 -2.610 6.064 1.00 95.12 77 LYS A O 1
ATOM 578 N N . ASP A 1 78 ? 0.386 -2.479 8.288 1.00 93.19 78 ASP A N 1
ATOM 579 C CA . ASP A 1 78 ? 1.801 -2.261 8.616 1.00 93.19 78 ASP A CA 1
ATOM 580 C C . ASP A 1 78 ? 2.665 -3.443 8.151 1.00 93.19 78 ASP A C 1
ATOM 582 O O . ASP A 1 78 ? 3.666 -3.225 7.460 1.00 93.19 78 ASP A O 1
ATOM 586 N N . ARG A 1 79 ? 2.234 -4.677 8.457 1.00 92.81 79 ARG A N 1
ATOM 587 C CA . ARG A 1 79 ? 2.924 -5.911 8.052 1.00 92.81 79 ARG A CA 1
ATOM 588 C C . ARG A 1 79 ? 3.010 -6.059 6.540 1.00 92.81 79 ARG A C 1
ATOM 590 O O . ARG A 1 79 ? 4.114 -6.226 6.034 1.00 92.81 79 ARG A O 1
ATOM 597 N N . GLN A 1 80 ? 1.900 -5.923 5.813 1.00 94.50 80 GLN A N 1
ATOM 598 C CA . GLN A 1 80 ? 1.893 -6.005 4.345 1.00 94.50 80 GLN A CA 1
ATOM 599 C C . GLN A 1 80 ? 2.859 -4.989 3.722 1.00 94.50 80 GLN A C 1
ATOM 601 O O . GLN A 1 80 ? 3.692 -5.346 2.888 1.00 94.50 80 GLN A O 1
ATOM 606 N N . GLY A 1 81 ? 2.815 -3.733 4.183 1.00 92.19 81 GLY A N 1
ATOM 607 C CA . GLY A 1 81 ? 3.701 -2.679 3.686 1.00 92.19 81 GLY A CA 1
ATOM 608 C C . GLY A 1 81 ? 5.183 -2.984 3.925 1.00 92.19 81 GLY A C 1
ATOM 609 O O . GLY A 1 81 ? 5.994 -2.816 3.018 1.00 92.19 81 GLY A O 1
ATOM 610 N N . ARG A 1 82 ? 5.545 -3.473 5.120 1.00 89.69 82 ARG A N 1
ATOM 611 C CA . ARG A 1 82 ? 6.929 -3.877 5.436 1.00 89.69 82 ARG A CA 1
ATOM 612 C C . ARG A 1 82 ? 7.350 -5.144 4.694 1.00 89.69 82 ARG A C 1
ATOM 614 O O . ARG A 1 82 ? 8.494 -5.229 4.258 1.00 89.69 82 ARG A O 1
ATOM 621 N N . GLY A 1 83 ? 6.441 -6.101 4.532 1.00 88.44 83 GLY A N 1
ATOM 622 C CA . GLY A 1 83 ? 6.674 -7.352 3.816 1.00 88.44 83 GLY A CA 1
ATOM 623 C C . GLY A 1 83 ? 7.060 -7.112 2.358 1.00 88.44 83 GLY A C 1
ATOM 624 O O . GLY A 1 83 ? 7.991 -7.739 1.858 1.00 88.44 83 GLY A O 1
ATOM 625 N N . LEU A 1 84 ? 6.446 -6.126 1.695 1.00 89.50 84 LEU A N 1
ATOM 626 C CA . LEU A 1 84 ? 6.819 -5.743 0.328 1.00 89.50 84 LEU A CA 1
ATOM 627 C C . LEU A 1 84 ? 8.261 -5.234 0.206 1.00 89.50 84 LEU A C 1
ATOM 629 O O . LEU A 1 84 ? 8.885 -5.443 -0.838 1.00 89.50 84 LEU A O 1
ATOM 633 N N . CYS A 1 85 ? 8.808 -4.614 1.255 1.00 85.75 85 CYS A N 1
ATOM 634 C CA . CYS A 1 85 ? 10.195 -4.146 1.282 1.00 85.75 85 CYS A CA 1
ATOM 635 C C . CYS A 1 85 ? 11.215 -5.298 1.317 1.00 85.75 85 CYS A C 1
ATOM 637 O O . CYS A 1 85 ? 12.377 -5.084 0.976 1.00 85.75 85 CYS A O 1
ATOM 639 N N . ASN A 1 86 ? 10.797 -6.520 1.675 1.00 83.31 86 ASN A N 1
ATOM 640 C CA . ASN A 1 86 ? 11.653 -7.711 1.612 1.00 83.31 86 ASN A CA 1
ATOM 641 C C . ASN A 1 86 ? 11.856 -8.220 0.176 1.00 83.31 86 ASN A C 1
ATOM 643 O O . ASN A 1 86 ? 12.753 -9.022 -0.073 1.00 83.31 86 ASN A O 1
ATOM 647 N N . TYR A 1 87 ? 11.071 -7.719 -0.779 1.00 85.56 87 TYR A N 1
ATOM 648 C CA . TYR A 1 87 ? 11.164 -8.065 -2.196 1.00 85.56 87 TYR A CA 1
ATOM 649 C C . TYR A 1 87 ? 11.517 -6.821 -3.021 1.00 85.56 87 TYR A C 1
ATOM 651 O O . TYR A 1 87 ? 10.706 -6.374 -3.825 1.00 85.56 87 TYR A O 1
ATOM 659 N N . PRO A 1 88 ? 12.676 -6.186 -2.821 1.00 86.06 88 PRO A N 1
ATOM 660 C CA . PRO A 1 88 ? 12.935 -4.875 -3.401 1.00 86.06 88 PRO A CA 1
ATOM 661 C C . PRO A 1 88 ? 12.947 -4.900 -4.931 1.00 86.06 88 PRO A C 1
ATOM 663 O O . PRO A 1 88 ? 13.356 -5.881 -5.553 1.00 86.06 88 PRO A O 1
ATOM 666 N N . VAL A 1 89 ? 12.546 -3.782 -5.531 1.00 86.56 89 VAL A N 1
ATOM 667 C CA . VAL A 1 89 ? 12.811 -3.511 -6.948 1.00 86.56 89 VAL A CA 1
ATOM 668 C C . VAL A 1 89 ? 14.160 -2.816 -7.098 1.00 86.56 89 VAL A C 1
ATOM 670 O O . VAL A 1 89 ? 14.683 -2.208 -6.165 1.00 86.56 89 VAL A O 1
ATOM 673 N N . GLY A 1 90 ? 14.748 -2.940 -8.282 1.00 85.25 90 GLY A N 1
ATOM 674 C CA . GLY A 1 90 ? 16.052 -2.369 -8.600 1.00 85.25 90 GLY A CA 1
ATOM 675 C C . GLY A 1 90 ? 16.149 -1.919 -10.056 1.00 85.25 90 GLY A C 1
ATOM 676 O O . GLY A 1 90 ? 15.170 -2.055 -10.797 1.00 85.25 90 GLY A O 1
ATOM 677 N N . PRO A 1 91 ? 17.316 -1.406 -10.478 1.00 86.75 91 PRO A N 1
ATOM 678 C CA . PRO A 1 91 ? 17.532 -0.862 -11.821 1.00 86.75 91 PRO A CA 1
ATOM 679 C C . PRO A 1 91 ? 17.158 -1.819 -12.959 1.00 86.75 91 PRO A C 1
ATOM 681 O O . PRO A 1 91 ? 16.652 -1.361 -13.978 1.00 86.75 91 PRO A O 1
ATOM 684 N N . ASP A 1 92 ? 17.304 -3.129 -12.738 1.00 89.81 92 ASP A N 1
ATOM 685 C CA . ASP A 1 92 ? 16.990 -4.185 -13.714 1.00 89.81 92 ASP A CA 1
ATOM 686 C C . ASP A 1 92 ? 15.481 -4.367 -13.975 1.00 89.81 92 ASP A C 1
ATOM 688 O O . ASP A 1 92 ? 15.077 -5.091 -14.881 1.00 89.81 92 ASP A O 1
ATOM 692 N N . HIS A 1 93 ? 14.620 -3.715 -13.188 1.00 89.88 93 HIS A N 1
ATOM 693 C CA . HIS A 1 93 ? 13.169 -3.745 -13.375 1.00 89.88 93 HIS A CA 1
ATOM 694 C C . HIS A 1 93 ? 12.705 -2.568 -14.232 1.00 89.88 93 HIS A C 1
ATOM 696 O O . HIS A 1 93 ? 13.226 -1.460 -14.107 1.00 89.88 93 HIS A O 1
ATOM 702 N N . ALA A 1 94 ? 11.649 -2.760 -15.027 1.00 89.12 94 ALA A N 1
ATOM 703 C CA . ALA A 1 94 ? 11.045 -1.683 -15.812 1.00 89.12 94 ALA A CA 1
ATOM 704 C C . ALA A 1 94 ? 10.592 -0.497 -14.923 1.00 89.12 94 ALA A C 1
ATOM 706 O O . ALA A 1 94 ? 10.062 -0.731 -13.831 1.00 89.12 94 ALA A O 1
ATOM 707 N N . PRO A 1 95 ? 10.716 0.770 -15.378 1.00 89.62 95 PRO A N 1
ATOM 708 C CA . PRO A 1 95 ? 10.308 1.944 -14.599 1.00 89.62 95 PRO A CA 1
ATOM 709 C C . PRO A 1 95 ? 8.868 1.876 -14.074 1.00 89.62 95 PRO A C 1
ATOM 711 O O . PRO A 1 95 ? 8.627 2.195 -12.911 1.00 89.62 95 PRO A O 1
ATOM 714 N N . ALA A 1 96 ? 7.934 1.388 -14.897 1.00 87.81 96 ALA A N 1
ATOM 715 C CA . ALA A 1 96 ? 6.534 1.201 -14.519 1.00 87.81 96 ALA A CA 1
ATOM 716 C C . ALA A 1 96 ? 6.370 0.199 -13.363 1.00 87.81 96 ALA A C 1
ATOM 718 O O . ALA A 1 96 ? 5.654 0.471 -12.403 1.00 87.81 96 ALA A O 1
ATOM 719 N N . ALA A 1 97 ? 7.108 -0.916 -13.388 1.00 87.88 97 ALA A N 1
ATOM 720 C CA . ALA A 1 97 ? 7.085 -1.905 -12.312 1.00 87.88 97 ALA A CA 1
ATOM 721 C C . ALA A 1 97 ? 7.654 -1.346 -10.999 1.00 87.88 97 ALA A C 1
ATOM 723 O O . ALA A 1 97 ? 7.105 -1.611 -9.927 1.00 87.88 97 ALA A O 1
ATOM 724 N N . ARG A 1 98 ? 8.722 -0.537 -11.078 1.00 91.12 98 ARG A N 1
ATOM 725 C CA . ARG A 1 98 ? 9.285 0.143 -9.903 1.00 91.12 98 ARG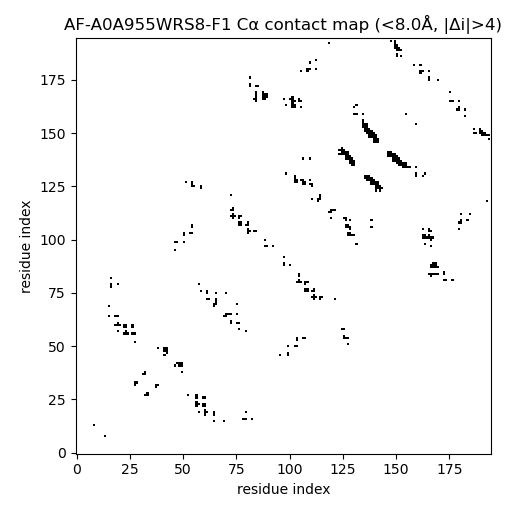 A CA 1
ATOM 726 C C . ARG A 1 98 ? 8.287 1.124 -9.298 1.00 91.12 98 ARG A C 1
ATOM 728 O O . ARG A 1 98 ? 8.032 1.070 -8.097 1.00 91.12 98 ARG A O 1
ATOM 735 N N . LEU A 1 99 ? 7.673 1.963 -10.137 1.00 91.56 99 LEU A N 1
ATOM 736 C CA . LEU A 1 99 ? 6.666 2.931 -9.707 1.00 91.56 99 LEU A CA 1
ATOM 737 C C . LEU A 1 99 ? 5.440 2.242 -9.101 1.00 91.56 99 LEU A C 1
ATOM 739 O O . LEU A 1 99 ? 4.984 2.658 -8.040 1.00 91.56 99 LEU A O 1
ATOM 743 N N . ARG A 1 100 ? 4.939 1.168 -9.723 1.00 91.50 100 ARG A N 1
ATOM 744 C CA . ARG A 1 100 ? 3.822 0.371 -9.196 1.00 91.50 100 ARG A CA 1
ATOM 745 C C . ARG A 1 100 ? 4.132 -0.144 -7.796 1.00 91.50 100 ARG A C 1
ATOM 747 O O . ARG A 1 100 ? 3.331 0.034 -6.883 1.00 91.50 100 ARG A O 1
ATOM 754 N N . LYS A 1 101 ? 5.319 -0.727 -7.602 1.00 92.69 101 LYS A N 1
ATOM 755 C CA . LYS A 1 101 ? 5.712 -1.246 -6.290 1.00 92.69 101 LYS A CA 1
ATOM 756 C C . LYS A 1 101 ? 5.862 -0.138 -5.252 1.00 92.69 101 LYS A C 1
ATOM 758 O O . LYS A 1 101 ? 5.362 -0.288 -4.140 1.00 92.69 101 LYS A O 1
ATOM 763 N N . ALA A 1 102 ? 6.490 0.979 -5.618 1.00 94.00 102 ALA A N 1
ATOM 764 C CA . ALA A 1 102 ? 6.597 2.145 -4.748 1.00 94.00 102 ALA A CA 1
ATOM 765 C C . ALA A 1 102 ? 5.207 2.650 -4.332 1.00 94.00 102 ALA A C 1
ATOM 767 O O . ALA A 1 102 ? 4.944 2.815 -3.143 1.00 94.00 102 ALA A O 1
ATOM 768 N N . ARG A 1 103 ? 4.282 2.808 -5.287 1.00 94.75 103 ARG A N 1
ATOM 769 C CA . ARG A 1 103 ? 2.895 3.204 -5.012 1.00 94.75 103 ARG A CA 1
ATOM 770 C C . ARG A 1 103 ? 2.178 2.212 -4.105 1.00 94.75 103 ARG A C 1
ATOM 772 O O . ARG A 1 103 ? 1.526 2.658 -3.167 1.00 94.75 103 ARG A O 1
ATOM 779 N N . ARG A 1 104 ? 2.337 0.900 -4.307 1.00 95.56 104 ARG A N 1
ATOM 780 C CA . ARG A 1 104 ? 1.741 -0.130 -3.437 1.00 95.56 104 ARG A CA 1
ATOM 781 C C . ARG A 1 104 ? 2.241 -0.009 -1.994 1.00 95.56 104 ARG A C 1
ATOM 783 O O . ARG A 1 104 ? 1.431 0.044 -1.074 1.00 95.56 104 ARG A O 1
ATOM 790 N N . VAL A 1 105 ? 3.558 0.134 -1.795 1.00 95.62 105 VAL A N 1
ATOM 791 C CA . VAL A 1 105 ? 4.154 0.349 -0.462 1.00 95.62 105 VAL A CA 1
ATOM 792 C C . VAL A 1 105 ? 3.602 1.624 0.177 1.00 95.62 105 VAL A C 1
ATOM 794 O O . VAL A 1 105 ? 3.090 1.576 1.292 1.00 95.62 105 VAL A O 1
ATOM 797 N N . VAL A 1 106 ? 3.656 2.756 -0.530 1.00 95.50 106 VAL A N 1
ATOM 798 C CA . VAL A 1 106 ? 3.165 4.049 -0.026 1.00 95.50 106 VAL A CA 1
ATOM 799 C C . VAL A 1 106 ? 1.675 3.992 0.319 1.00 95.50 106 VAL A C 1
ATOM 801 O O . VAL A 1 106 ? 1.278 4.517 1.356 1.00 95.50 106 VAL A O 1
ATOM 804 N N . SER A 1 107 ? 0.869 3.317 -0.499 1.00 96.12 107 SER A N 1
ATOM 805 C CA . SER A 1 107 ? -0.568 3.124 -0.282 1.00 96.12 107 SER A CA 1
ATOM 806 C C . SER A 1 107 ? -0.847 2.345 1.003 1.00 96.12 107 SER A C 1
ATOM 808 O O . SER A 1 107 ? -1.608 2.812 1.845 1.00 96.12 107 SER A O 1
ATOM 810 N N . LEU A 1 108 ? -0.160 1.217 1.221 1.00 96.19 108 LEU A N 1
ATOM 811 C CA . LEU A 1 108 ? -0.289 0.420 2.448 1.00 96.19 108 LEU A CA 1
ATOM 812 C C . LEU A 1 108 ? 0.175 1.184 3.692 1.00 96.19 108 LEU A C 1
ATOM 814 O O . LEU A 1 108 ? -0.448 1.083 4.751 1.00 96.19 108 LEU A O 1
ATOM 818 N N . ARG A 1 109 ? 1.247 1.981 3.573 1.00 95.50 109 ARG A N 1
ATOM 819 C CA . ARG A 1 109 ? 1.685 2.864 4.663 1.00 95.50 109 ARG A CA 1
ATOM 820 C C . ARG A 1 109 ? 0.639 3.928 4.967 1.00 95.50 109 ARG A C 1
ATOM 822 O O . ARG A 1 109 ? 0.293 4.107 6.129 1.00 95.50 109 ARG A O 1
ATOM 829 N N . ALA A 1 110 ? 0.111 4.607 3.952 1.00 94.25 110 ALA A N 1
ATOM 830 C CA . ALA A 1 110 ? -0.933 5.607 4.137 1.00 94.25 110 ALA A CA 1
ATOM 831 C C . ALA A 1 110 ? -2.181 4.992 4.796 1.00 94.25 110 ALA A C 1
ATOM 833 O O . ALA A 1 110 ? -2.654 5.539 5.789 1.00 94.25 110 ALA A O 1
ATOM 834 N N . ASP A 1 111 ? -2.639 3.829 4.319 1.00 94.88 111 ASP A N 1
ATOM 835 C CA . ASP A 1 111 ? -3.752 3.052 4.887 1.00 94.88 111 ASP A CA 1
ATOM 836 C C . ASP A 1 111 ? -3.542 2.782 6.390 1.00 94.88 111 ASP A C 1
ATOM 838 O O . ASP A 1 111 ? -4.354 3.176 7.231 1.00 94.88 111 ASP A O 1
ATOM 842 N N . CYS A 1 112 ? -2.383 2.215 6.746 1.00 94.62 112 CYS A N 1
ATOM 843 C CA . CYS A 1 112 ? -1.995 1.961 8.132 1.00 94.62 112 CYS A CA 1
ATOM 844 C C . CYS A 1 112 ? -2.073 3.231 8.995 1.00 94.62 112 CYS A C 1
ATOM 846 O O . CYS A 1 112 ? -2.717 3.236 10.046 1.00 94.62 112 CYS A O 1
ATOM 848 N N . LEU A 1 113 ? -1.437 4.320 8.554 1.00 92.88 113 LEU A N 1
ATOM 849 C CA . LEU A 1 113 ? -1.359 5.571 9.312 1.00 92.88 113 LEU A CA 1
ATOM 850 C C . LEU A 1 113 ? -2.716 6.263 9.475 1.00 92.88 113 LEU A C 1
ATOM 852 O O . LEU A 1 113 ? -2.955 6.921 10.489 1.00 92.88 113 LEU A O 1
ATOM 856 N N . LEU A 1 114 ? -3.594 6.140 8.482 1.00 90.88 114 LEU A N 1
ATOM 857 C CA . LEU A 1 114 ? -4.950 6.679 8.517 1.00 90.88 114 LEU A CA 1
ATOM 858 C C . LEU A 1 114 ? -5.827 5.914 9.513 1.00 90.88 114 LEU A C 1
ATOM 860 O O . LEU A 1 114 ? -6.537 6.536 10.308 1.00 90.88 114 LEU A O 1
ATOM 864 N N . ARG A 1 115 ? -5.733 4.578 9.531 1.00 91.69 115 ARG A N 1
ATOM 865 C CA . ARG A 1 115 ? -6.454 3.730 10.496 1.00 91.69 115 ARG A CA 1
ATOM 866 C C . ARG A 1 115 ? -5.958 3.930 11.925 1.00 91.69 115 ARG A C 1
ATOM 868 O O . ARG A 1 115 ? -6.779 4.114 12.815 1.00 91.69 115 ARG A O 1
ATOM 87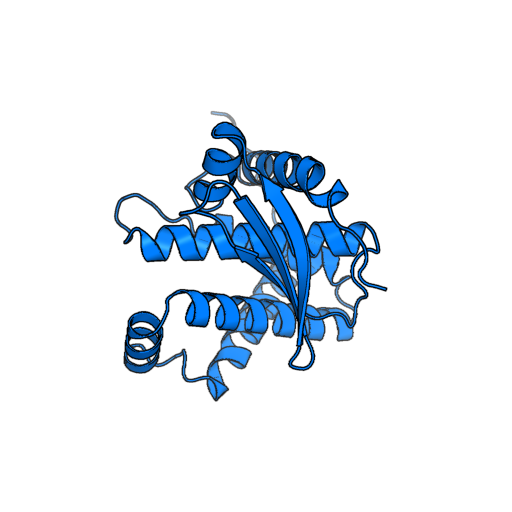5 N N . GLN A 1 116 ? -4.641 4.001 12.141 1.00 91.50 116 GLN A N 1
ATOM 876 C CA . GLN A 1 116 ? -4.050 4.276 13.466 1.00 91.50 116 GLN A CA 1
ATOM 877 C C . GLN A 1 116 ? -4.526 5.600 14.077 1.00 91.50 116 GLN A C 1
ATOM 879 O O . GLN A 1 116 ? -4.573 5.744 15.294 1.00 91.50 116 GLN A O 1
ATOM 884 N N . ARG A 1 117 ? -4.888 6.572 13.236 1.00 88.25 117 ARG A N 1
ATOM 885 C CA . ARG A 1 117 ? -5.409 7.877 13.662 1.00 88.25 117 ARG A CA 1
ATOM 886 C C . ARG A 1 117 ? -6.933 7.940 13.769 1.00 88.25 117 ARG A C 1
ATOM 888 O O . ARG A 1 117 ? -7.464 9.015 14.033 1.00 88.25 117 ARG A O 1
ATOM 895 N N . GLY A 1 118 ? -7.648 6.849 13.494 1.00 88.00 118 GLY A N 1
ATOM 896 C CA . GLY A 1 118 ? -9.113 6.856 13.436 1.00 88.00 118 GLY A CA 1
ATOM 897 C C . GLY A 1 118 ? -9.676 7.743 12.316 1.00 88.00 118 GLY A C 1
ATOM 898 O O . GLY A 1 118 ? -10.797 8.249 12.416 1.00 88.00 118 GLY A O 1
ATOM 899 N N . LEU A 1 119 ? -8.895 7.984 11.257 1.00 86.38 119 LEU A N 1
ATOM 900 C CA . LEU A 1 119 ? -9.338 8.735 10.079 1.00 86.38 119 LEU A CA 1
ATOM 901 C C . LEU A 1 119 ? -10.012 7.836 9.039 1.00 86.38 119 LEU A C 1
ATOM 903 O O . LEU A 1 119 ? -10.797 8.339 8.245 1.00 86.38 119 LEU A O 1
ATOM 907 N N . LEU A 1 120 ? -9.754 6.526 9.087 1.00 87.12 120 LEU A N 1
ATOM 908 C CA . LEU A 1 120 ? -10.468 5.509 8.318 1.00 87.12 120 LEU A CA 1
ATOM 909 C C . LEU A 1 120 ? -11.075 4.469 9.257 1.00 87.12 120 LEU A C 1
ATOM 911 O O . LEU A 1 120 ? -10.380 3.901 10.100 1.00 87.12 120 LEU A O 1
ATOM 915 N N . ALA A 1 121 ? -12.371 4.209 9.090 1.00 83.38 121 ALA A N 1
ATOM 916 C CA . ALA A 1 121 ? -13.083 3.185 9.847 1.00 83.38 121 ALA A CA 1
ATOM 917 C C . ALA A 1 121 ? -12.627 1.775 9.439 1.00 83.38 121 ALA A C 1
ATOM 919 O O . ALA A 1 121 ? -12.210 1.556 8.304 1.00 83.38 121 ALA A O 1
ATOM 920 N N . SER A 1 122 ? -12.770 0.776 10.312 1.00 75.44 122 SER A N 1
ATOM 921 C CA . SER A 1 122 ? -12.399 -0.614 9.985 1.00 75.44 122 SER A CA 1
ATOM 922 C C . SER A 1 122 ? -13.156 -1.186 8.779 1.00 75.44 122 SER A C 1
ATOM 924 O O . SER A 1 122 ? -12.605 -2.012 8.066 1.00 75.44 122 SER A O 1
ATOM 926 N N . GLY A 1 123 ? -14.383 -0.715 8.524 1.00 80.31 123 GLY A N 1
ATOM 927 C CA . GLY A 1 123 ? -15.180 -1.082 7.344 1.00 80.31 123 GLY A CA 1
ATOM 928 C C . GLY A 1 123 ? -14.987 -0.181 6.116 1.00 80.31 123 GLY A C 1
ATOM 929 O O . GLY A 1 123 ? -15.685 -0.379 5.122 1.00 80.31 123 GLY A O 1
ATOM 930 N N . ALA A 1 124 ? -14.102 0.820 6.197 1.00 84.62 124 ALA A N 1
ATOM 931 C CA . ALA A 1 124 ? -13.684 1.636 5.059 1.00 84.62 124 ALA A CA 1
ATOM 932 C C . ALA A 1 124 ? -12.871 0.793 4.072 1.00 84.62 124 ALA A C 1
ATOM 934 O O . ALA A 1 124 ? -12.229 -0.183 4.479 1.00 84.62 124 ALA A O 1
ATOM 935 N N . GLY A 1 125 ? -12.874 1.207 2.807 1.00 90.50 125 GLY A N 1
ATOM 936 C CA . GLY A 1 125 ? -12.168 0.528 1.725 1.00 90.50 125 GLY A CA 1
ATOM 937 C C . GLY A 1 125 ? -10.641 0.548 1.864 1.00 90.50 125 GLY A C 1
ATOM 938 O O . GLY A 1 125 ? -10.089 0.729 2.950 1.00 90.50 125 GLY A O 1
ATOM 939 N N . TYR A 1 126 ? -9.921 0.359 0.762 1.00 93.31 126 TYR A N 1
ATOM 940 C CA . TYR A 1 126 ? -8.457 0.437 0.765 1.00 93.31 126 TYR A CA 1
ATOM 941 C C . TYR A 1 126 ? -7.970 1.804 0.308 1.00 93.31 126 TYR A C 1
ATOM 943 O O . TYR A 1 126 ? -8.684 2.537 -0.367 1.00 93.31 126 TYR A O 1
ATOM 951 N N . VAL A 1 127 ? -6.743 2.155 0.674 1.00 93.56 127 VAL A N 1
ATOM 952 C CA . VAL A 1 127 ? -6.135 3.410 0.230 1.00 93.56 127 VAL A CA 1
ATOM 953 C C . VAL A 1 127 ? -5.287 3.173 -1.010 1.00 93.56 127 VAL A C 1
ATOM 955 O O . VAL A 1 127 ? -4.505 2.227 -1.036 1.00 93.56 127 VAL A O 1
ATOM 958 N N . SER A 1 128 ? -5.409 4.056 -1.999 1.00 93.75 128 SER A N 1
ATOM 959 C CA . SER A 1 128 ? -4.530 4.147 -3.166 1.00 93.75 128 SER A CA 1
ATOM 960 C C . SER A 1 128 ? -3.817 5.501 -3.169 1.00 93.75 128 SER A C 1
ATOM 962 O O . SER A 1 128 ? -4.428 6.545 -2.926 1.00 93.75 128 SER A O 1
ATOM 964 N N . ALA A 1 129 ? -2.504 5.486 -3.388 1.00 92.25 129 ALA A N 1
ATOM 965 C CA . ALA A 1 129 ? -1.655 6.669 -3.448 1.00 92.25 129 ALA A CA 1
ATOM 966 C C . ALA A 1 129 ? -1.142 6.898 -4.876 1.00 92.25 129 ALA A C 1
ATOM 968 O O . ALA A 1 129 ? -0.413 6.072 -5.433 1.00 92.25 129 ALA A O 1
ATOM 969 N N . ALA A 1 130 ? -1.455 8.063 -5.442 1.00 89.44 130 ALA A N 1
ATOM 970 C CA . ALA A 1 130 ? -0.993 8.488 -6.756 1.00 89.44 130 ALA A CA 1
ATOM 971 C C . ALA A 1 130 ? 0.103 9.559 -6.631 1.00 89.44 130 ALA A C 1
ATOM 973 O O . ALA A 1 130 ? -0.096 10.601 -6.013 1.00 89.44 130 ALA A O 1
ATOM 974 N N . PHE A 1 131 ? 1.271 9.279 -7.218 1.00 87.94 131 PHE A N 1
ATOM 975 C CA . PHE A 1 131 ? 2.425 10.185 -7.336 1.00 87.94 131 PHE A CA 1
ATOM 976 C C . PHE A 1 131 ? 3.352 9.719 -8.473 1.00 87.94 131 PHE A C 1
ATOM 978 O O . PHE A 1 131 ? 3.263 8.567 -8.912 1.00 87.94 131 PHE A O 1
ATOM 985 N N . GLY A 1 132 ? 4.267 10.574 -8.944 1.00 74.56 132 GLY A N 1
ATOM 986 C CA . GLY A 1 132 ? 5.410 10.158 -9.777 1.00 74.56 132 GLY A CA 1
ATOM 987 C C . GLY A 1 132 ? 5.653 10.977 -11.047 1.00 74.56 132 GLY A C 1
ATOM 988 O O . GLY A 1 132 ? 6.812 11.206 -11.376 1.00 74.56 132 GLY A O 1
ATOM 989 N N . SER A 1 133 ? 4.606 11.455 -11.720 1.00 65.19 133 SER A N 1
ATOM 990 C CA . SER A 1 133 ? 4.706 12.345 -12.894 1.00 65.19 133 SER A CA 1
ATOM 991 C C . SER A 1 133 ? 4.409 13.801 -12.543 1.00 65.19 133 SER A C 1
ATOM 993 O O . SER A 1 133 ? 5.049 14.717 -13.051 1.00 65.19 133 SER A O 1
ATOM 995 N N . GLU A 1 134 ? 3.475 14.007 -11.622 1.00 62.03 134 GLU A N 1
ATOM 996 C CA . GLU A 1 134 ? 3.083 15.313 -11.113 1.00 62.03 134 GLU A CA 1
ATOM 997 C C . GLU A 1 134 ? 3.743 15.527 -9.750 1.00 62.03 134 GLU A C 1
ATOM 999 O O . GLU A 1 134 ? 3.950 14.572 -8.994 1.00 62.03 134 GLU A O 1
ATOM 1004 N N . ARG A 1 135 ? 4.109 16.771 -9.419 1.00 69.00 135 ARG A N 1
ATOM 1005 C CA . ARG A 1 135 ? 4.740 17.133 -8.135 1.00 69.00 135 ARG A CA 1
ATOM 1006 C C . ARG A 1 135 ? 3.774 16.995 -6.949 1.00 69.00 135 ARG A C 1
ATOM 1008 O O . ARG A 1 135 ? 3.914 17.722 -5.981 1.00 69.00 135 ARG A O 1
ATOM 1015 N N . GLY A 1 136 ? 2.783 16.113 -7.014 1.00 81.75 136 GLY A N 1
ATOM 1016 C CA . GLY A 1 136 ? 1.740 15.946 -6.015 1.00 81.75 136 GLY A CA 1
ATOM 1017 C C . GLY A 1 136 ? 1.623 14.510 -5.516 1.00 81.75 136 GLY A C 1
ATOM 1018 O O . GLY A 1 136 ? 2.076 13.559 -6.157 1.00 81.75 136 GLY A O 1
ATOM 1019 N N . LEU A 1 137 ? 1.008 14.375 -4.348 1.00 85.62 137 LEU A N 1
ATOM 1020 C CA . LEU A 1 137 ? 0.493 13.128 -3.804 1.00 85.62 137 LEU A CA 1
ATOM 1021 C C . LEU A 1 137 ? -1.020 13.268 -3.682 1.00 85.62 137 LEU A C 1
ATOM 1023 O O . LEU A 1 137 ? -1.476 14.136 -2.943 1.00 85.62 137 LEU A O 1
ATOM 1027 N N . ALA A 1 138 ? -1.769 12.382 -4.332 1.00 83.06 138 ALA A N 1
ATOM 1028 C CA . ALA A 1 138 ? -3.180 12.168 -4.037 1.00 83.06 138 ALA A CA 1
ATOM 1029 C C . ALA A 1 138 ? -3.349 10.849 -3.277 1.00 83.06 138 ALA A C 1
ATOM 1031 O O . ALA A 1 138 ? -2.761 9.834 -3.647 1.00 83.06 138 ALA A O 1
ATOM 1032 N N . VAL A 1 139 ? -4.140 10.871 -2.209 1.00 81.44 139 VAL A N 1
ATOM 1033 C CA . VAL A 1 139 ? -4.495 9.698 -1.407 1.00 81.44 139 VAL A CA 1
ATOM 1034 C C . VAL A 1 139 ? -6.001 9.522 -1.501 1.00 81.44 139 VAL A C 1
ATOM 1036 O O . VAL A 1 139 ? -6.745 10.438 -1.151 1.00 81.44 139 VAL A O 1
ATOM 1039 N N . VAL A 1 140 ? -6.442 8.367 -1.981 1.00 84.69 140 VAL A N 1
ATOM 1040 C CA . VAL A 1 140 ? -7.844 8.079 -2.297 1.00 84.69 140 VAL A CA 1
ATOM 1041 C C . VAL A 1 140 ? -8.285 6.838 -1.531 1.00 84.69 140 VAL A C 1
ATOM 1043 O O . VAL A 1 140 ? -7.567 5.842 -1.517 1.00 84.69 140 VAL A O 1
ATOM 1046 N N . GLU A 1 141 ? -9.450 6.887 -0.891 1.00 85.94 141 GLU A N 1
ATOM 1047 C CA . GLU A 1 141 ? -10.141 5.687 -0.417 1.00 85.94 141 GLU A CA 1
ATOM 1048 C C . GLU A 1 141 ? -10.913 5.060 -1.576 1.00 85.94 141 GLU A C 1
ATOM 1050 O O . GLU A 1 141 ? -11.689 5.737 -2.246 1.00 85.94 141 GLU A O 1
ATOM 1055 N N . MET A 1 142 ? -10.733 3.760 -1.771 1.00 85.50 142 MET A N 1
ATOM 1056 C CA . MET A 1 142 ? -11.422 2.943 -2.759 1.00 85.50 142 MET A CA 1
ATOM 1057 C C . MET A 1 142 ? -12.367 1.985 -2.028 1.00 85.50 142 MET A C 1
ATOM 1059 O O . MET A 1 142 ? -11.911 1.013 -1.420 1.00 85.50 142 MET A O 1
ATOM 1063 N N . GLY A 1 143 ? -13.681 2.236 -2.061 1.00 81.62 143 GLY A N 1
ATOM 1064 C CA . GLY A 1 143 ? -14.654 1.428 -1.318 1.00 81.62 143 GLY A CA 1
ATOM 1065 C C . GLY A 1 143 ? -16.079 1.503 -1.866 1.00 81.62 143 GLY A C 1
ATOM 1066 O O . GLY A 1 143 ? -16.534 2.549 -2.307 1.00 81.62 143 GLY A O 1
ATOM 1067 N N . ARG A 1 144 ? -16.813 0.378 -1.832 1.00 73.69 144 ARG A N 1
ATOM 1068 C CA . ARG A 1 144 ? -18.244 0.277 -2.217 1.00 73.69 144 ARG A CA 1
ATOM 1069 C C . ARG A 1 144 ? -18.602 0.907 -3.580 1.00 73.69 144 ARG A C 1
ATOM 1071 O O . ARG A 1 144 ? -19.708 1.406 -3.756 1.00 73.69 144 ARG A O 1
ATOM 1078 N N . GLY A 1 145 ? -17.675 0.874 -4.539 1.00 73.81 145 GLY A N 1
ATOM 1079 C CA . GLY A 1 145 ? -17.868 1.452 -5.876 1.00 73.81 145 GLY A CA 1
ATOM 1080 C C . GLY A 1 145 ? -17.691 2.972 -5.955 1.00 73.81 145 GLY A C 1
ATOM 1081 O O . GLY A 1 145 ? -17.976 3.551 -6.997 1.00 73.81 145 GLY A O 1
ATOM 1082 N N . VAL A 1 146 ? -17.217 3.616 -4.885 1.00 78.94 146 VAL A N 1
ATOM 1083 C CA . VAL A 1 146 ? -16.925 5.052 -4.834 1.00 78.94 146 VAL A CA 1
ATOM 1084 C C . VAL A 1 146 ? -15.451 5.264 -4.493 1.00 78.94 146 VAL A C 1
ATOM 1086 O O . VAL A 1 146 ? -14.868 4.546 -3.676 1.00 78.94 146 VAL A O 1
ATOM 1089 N N . SER A 1 147 ? -14.857 6.267 -5.134 1.00 84.94 147 SER A N 1
ATOM 1090 C CA . SER A 1 147 ? -13.516 6.755 -4.832 1.00 84.94 147 SER A CA 1
ATOM 1091 C C . SER A 1 147 ? -13.618 8.099 -4.119 1.00 84.94 147 SER A C 1
ATOM 1093 O O . SER A 1 147 ? -14.160 9.055 -4.674 1.00 84.94 147 SER A O 1
ATOM 1095 N N . THR A 1 148 ? -13.078 8.185 -2.907 1.00 85.25 148 THR A N 1
ATOM 1096 C CA . THR A 1 148 ? -13.095 9.414 -2.104 1.00 85.25 148 THR A CA 1
ATOM 1097 C C . THR A 1 148 ? -11.687 9.979 -2.016 1.00 85.25 148 THR A C 1
ATOM 1099 O O . THR A 1 148 ? -10.797 9.347 -1.447 1.00 85.25 148 THR A O 1
ATOM 1102 N N . LEU A 1 149 ? -11.468 11.181 -2.558 1.00 84.44 149 LEU A N 1
ATOM 1103 C CA . LEU A 1 149 ? -10.204 11.892 -2.367 1.00 84.44 149 LEU A CA 1
ATOM 1104 C C . LEU A 1 149 ? -10.063 12.264 -0.890 1.00 84.44 149 LEU A C 1
ATOM 1106 O O . LEU A 1 149 ? -10.811 13.092 -0.375 1.00 84.44 149 LEU A O 1
ATOM 1110 N N . LEU A 1 150 ? -9.085 11.663 -0.223 1.00 82.62 150 LEU A N 1
ATOM 1111 C CA . LEU A 1 150 ? -8.805 11.928 1.177 1.00 82.62 150 LEU A CA 1
ATOM 1112 C C . LEU A 1 150 ? -7.868 13.133 1.305 1.00 82.62 150 LEU A C 1
ATOM 1114 O O . LEU A 1 150 ? -8.135 14.053 2.077 1.00 82.62 150 LEU A O 1
ATOM 1118 N N . ALA A 1 151 ? -6.743 13.119 0.578 1.00 81.75 151 ALA A N 1
ATOM 1119 C CA . ALA A 1 151 ? -5.722 14.173 0.608 1.00 81.75 151 ALA A CA 1
ATOM 1120 C C . ALA A 1 151 ? -5.171 14.441 -0.781 1.00 81.75 151 ALA A C 1
ATOM 1122 O O . ALA A 1 151 ? -4.968 13.518 -1.567 1.00 81.75 151 ALA A O 1
ATOM 1123 N N . CYS A 1 152 ? -4.817 15.700 -1.005 1.00 85.88 152 CYS A N 1
ATOM 1124 C CA . CYS A 1 152 ? -3.905 16.111 -2.054 1.00 85.88 152 CYS A CA 1
ATOM 1125 C C . CYS A 1 152 ? -2.849 17.024 -1.432 1.00 85.88 152 CYS A C 1
ATOM 1127 O O . CYS A 1 152 ? -3.188 17.875 -0.610 1.00 85.88 152 CYS A O 1
ATOM 1129 N N . ALA A 1 153 ? -1.586 16.829 -1.792 1.00 85.81 153 ALA A N 1
ATOM 1130 C CA . ALA A 1 153 ? -0.487 17.638 -1.295 1.00 85.81 153 ALA A CA 1
ATOM 1131 C C . ALA A 1 153 ? 0.560 17.847 -2.380 1.00 85.81 153 ALA A C 1
ATOM 1133 O O . ALA A 1 153 ? 0.918 16.902 -3.084 1.00 85.81 153 ALA A O 1
ATOM 1134 N N . GLU A 1 154 ? 1.121 19.050 -2.460 1.00 88.06 154 GLU A N 1
ATOM 1135 C CA . GLU A 1 154 ? 2.348 19.261 -3.220 1.00 88.06 154 GLU A CA 1
ATOM 1136 C C . GLU A 1 154 ? 3.533 18.571 -2.528 1.00 88.06 154 GLU A C 1
ATOM 1138 O O . GLU A 1 154 ? 3.704 18.592 -1.305 1.00 88.06 154 GLU A O 1
ATOM 1143 N N . LEU A 1 155 ? 4.383 17.956 -3.336 1.00 88.62 155 LEU A N 1
ATOM 1144 C CA . LEU A 1 155 ? 5.583 17.256 -2.932 1.00 88.62 155 LEU A CA 1
ATOM 1145 C C . LEU A 1 155 ? 6.800 18.121 -3.226 1.00 88.62 155 LEU A C 1
ATOM 1147 O O . LEU A 1 155 ? 7.126 18.434 -4.370 1.00 88.62 155 LEU A O 1
ATOM 1151 N N . SER A 1 156 ? 7.559 18.411 -2.171 1.00 90.88 156 SER A N 1
ATOM 1152 C CA . SER A 1 156 ? 8.946 18.839 -2.350 1.00 90.88 156 SER A CA 1
ATOM 1153 C C . SER A 1 156 ? 9.741 17.763 -3.115 1.00 90.88 156 SER A C 1
ATOM 1155 O O . SER A 1 156 ? 9.458 16.570 -2.945 1.00 90.88 156 SER A O 1
ATOM 1157 N N . PRO A 1 157 ? 10.805 18.128 -3.856 1.00 91.00 157 PRO A N 1
ATOM 1158 C CA . PRO A 1 157 ? 11.658 17.153 -4.543 1.00 91.00 157 PRO A CA 1
ATOM 1159 C C . PRO A 1 157 ? 12.196 16.059 -3.609 1.00 91.00 157 PRO A C 1
ATOM 1161 O O . PRO A 1 157 ? 12.266 14.887 -3.971 1.00 91.00 157 PRO A O 1
ATOM 1164 N N . ARG A 1 158 ? 12.505 16.425 -2.357 1.00 92.19 158 ARG A N 1
ATOM 1165 C CA . ARG A 1 158 ? 12.945 15.479 -1.324 1.00 92.19 158 ARG A CA 1
ATOM 1166 C C . ARG A 1 158 ? 11.846 14.488 -0.939 1.00 92.19 158 ARG A C 1
ATOM 1168 O O . ARG A 1 158 ? 12.139 13.312 -0.760 1.00 92.19 158 ARG A O 1
ATOM 1175 N N . ALA A 1 159 ? 10.605 14.946 -0.784 1.00 91.94 159 ALA A N 1
ATOM 1176 C CA . ALA A 1 159 ? 9.479 14.064 -0.483 1.00 91.94 159 ALA A CA 1
ATOM 1177 C C . ALA A 1 159 ? 9.194 13.126 -1.663 1.00 91.94 159 ALA A C 1
ATOM 1179 O O . ALA A 1 159 ? 9.065 11.924 -1.457 1.00 91.94 159 ALA A O 1
ATOM 1180 N N . GLN A 1 160 ? 9.197 13.653 -2.890 1.00 92.31 160 GLN A N 1
ATOM 1181 C CA . GLN A 1 160 ? 9.013 12.859 -4.103 1.00 92.31 160 GLN A CA 1
ATOM 1182 C C . GLN A 1 160 ? 10.074 11.757 -4.232 1.00 92.31 160 GLN A C 1
ATOM 1184 O O . GLN A 1 160 ? 9.723 10.611 -4.494 1.00 92.31 160 GLN A O 1
ATOM 1189 N N . ALA A 1 161 ? 11.347 12.064 -3.963 1.00 91.88 161 ALA A N 1
ATOM 1190 C CA . ALA A 1 161 ? 12.416 11.066 -3.962 1.00 91.88 161 ALA A CA 1
ATOM 1191 C C . ALA A 1 161 ? 12.196 9.957 -2.916 1.00 91.88 161 ALA A C 1
ATOM 1193 O O . ALA A 1 161 ? 12.414 8.785 -3.213 1.00 91.88 161 ALA A O 1
ATOM 1194 N N . VAL A 1 162 ? 11.720 10.301 -1.711 1.00 93.69 162 VAL A N 1
ATOM 1195 C CA . VAL A 1 162 ? 11.400 9.301 -0.673 1.00 93.69 162 VAL A CA 1
ATOM 1196 C C . VAL A 1 162 ? 10.248 8.394 -1.106 1.00 93.69 162 VAL A C 1
ATOM 1198 O O . VAL A 1 162 ? 10.330 7.188 -0.895 1.00 93.69 162 VAL A O 1
ATOM 1201 N N . LEU A 1 163 ? 9.191 8.946 -1.713 1.00 93.38 163 LEU A N 1
ATOM 1202 C CA . LEU A 1 163 ? 8.057 8.145 -2.185 1.00 93.38 163 LEU A CA 1
ATOM 1203 C C . LEU A 1 163 ? 8.450 7.237 -3.357 1.00 93.38 163 LEU A C 1
ATOM 1205 O O . LEU A 1 163 ? 8.080 6.068 -3.371 1.00 93.38 163 LEU A O 1
ATOM 1209 N N . LEU A 1 164 ? 9.225 7.749 -4.319 1.00 91.81 164 LEU A N 1
ATOM 1210 C CA . LEU A 1 164 ? 9.699 6.969 -5.467 1.00 91.81 164 LEU A CA 1
ATOM 1211 C C . LEU A 1 164 ? 10.652 5.841 -5.054 1.00 91.81 164 LEU A C 1
ATOM 1213 O O . LEU A 1 164 ? 10.571 4.755 -5.617 1.00 91.81 164 LEU A O 1
ATOM 1217 N N . GLY A 1 165 ? 11.497 6.077 -4.047 1.00 91.19 165 GLY A N 1
ATOM 1218 C CA . GLY A 1 165 ? 12.418 5.076 -3.505 1.00 91.19 165 GLY A CA 1
ATOM 1219 C C . GLY A 1 165 ? 11.810 4.152 -2.445 1.00 91.19 165 GLY A C 1
ATOM 1220 O O . GLY A 1 165 ? 12.537 3.393 -1.808 1.00 91.19 165 GLY A O 1
ATOM 1221 N N . ALA A 1 166 ? 10.493 4.202 -2.212 1.00 91.19 166 ALA A N 1
ATOM 1222 C 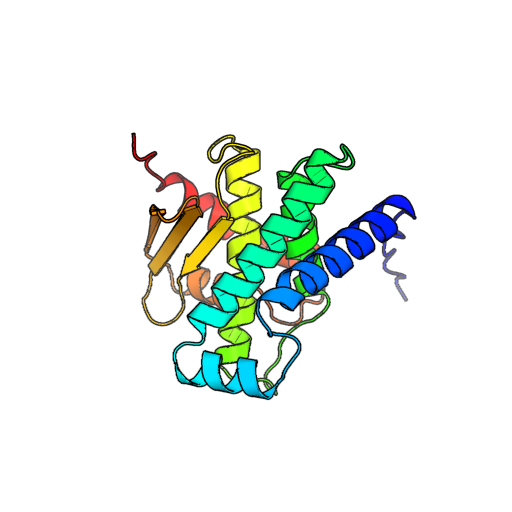CA . ALA A 1 166 ? 9.836 3.443 -1.143 1.00 91.19 166 ALA A CA 1
ATOM 1223 C C . ALA A 1 166 ? 9.992 1.917 -1.274 1.00 91.19 166 ALA A C 1
ATOM 1225 O O . ALA A 1 166 ? 9.938 1.210 -0.271 1.00 91.19 166 ALA A O 1
ATOM 1226 N N . ALA A 1 167 ? 10.171 1.419 -2.499 1.00 88.81 167 ALA A N 1
ATOM 1227 C CA . ALA A 1 167 ? 10.316 -0.004 -2.797 1.00 88.81 167 ALA A CA 1
ATOM 1228 C C . ALA A 1 167 ? 11.752 -0.418 -3.169 1.00 88.81 167 ALA A C 1
ATOM 1230 O O . ALA A 1 167 ? 11.980 -1.576 -3.536 1.00 88.81 167 ALA A O 1
ATOM 1231 N N . ASP A 1 168 ? 12.706 0.513 -3.093 1.00 91.12 168 ASP A N 1
ATOM 1232 C CA . ASP A 1 168 ? 14.109 0.236 -3.379 1.00 91.12 168 ASP A CA 1
ATOM 1233 C C . ASP A 1 168 ? 14.722 -0.653 -2.293 1.00 91.12 168 ASP A C 1
ATOM 1235 O O . ASP A 1 168 ? 14.262 -0.718 -1.148 1.00 91.12 168 ASP A O 1
ATOM 1239 N N . ARG A 1 169 ? 15.822 -1.328 -2.638 1.00 86.31 169 ARG A N 1
ATOM 1240 C CA . ARG A 1 169 ? 16.584 -2.119 -1.669 1.00 86.31 169 ARG A CA 1
ATOM 1241 C C . ARG A 1 169 ? 17.124 -1.217 -0.557 1.00 86.31 169 ARG A C 1
ATOM 1243 O O . ARG A 1 169 ? 17.987 -0.374 -0.791 1.00 86.31 169 ARG A O 1
ATOM 1250 N N . ALA A 1 170 ? 16.673 -1.459 0.670 1.00 83.81 170 ALA A N 1
ATOM 1251 C CA . ALA A 1 170 ? 17.163 -0.784 1.863 1.00 83.81 170 ALA A CA 1
ATOM 1252 C C . ALA A 1 170 ? 18.028 -1.725 2.710 1.00 83.81 170 ALA A C 1
ATOM 1254 O O . ALA A 1 170 ? 17.660 -2.872 2.943 1.00 83.81 170 ALA A O 1
ATOM 1255 N N . ALA A 1 171 ? 19.152 -1.216 3.225 1.00 83.50 171 ALA A N 1
ATOM 1256 C CA . ALA A 1 171 ? 19.956 -1.936 4.218 1.00 83.50 171 ALA A CA 1
ATOM 1257 C C . ALA A 1 171 ? 19.199 -2.130 5.547 1.00 83.50 171 ALA A C 1
ATOM 1259 O O . ALA A 1 171 ? 19.411 -3.114 6.247 1.00 83.50 171 ALA A O 1
ATOM 1260 N N . ASP A 1 172 ? 18.294 -1.200 5.870 1.00 86.62 172 ASP A N 1
ATOM 1261 C CA . ASP A 1 172 ? 17.406 -1.262 7.028 1.00 86.62 172 ASP A CA 1
ATOM 1262 C C . ASP A 1 172 ? 15.976 -0.887 6.605 1.00 86.62 172 ASP A C 1
ATOM 1264 O O . ASP A 1 172 ? 15.651 0.286 6.377 1.00 86.62 172 ASP A O 1
ATOM 1268 N N . VAL A 1 173 ? 15.117 -1.907 6.508 1.00 85.38 173 VAL A N 1
ATOM 1269 C CA . VAL A 1 173 ? 13.694 -1.771 6.162 1.00 85.38 173 VAL A CA 1
ATOM 1270 C C . VAL A 1 173 ? 12.940 -0.942 7.201 1.00 85.38 173 VAL A C 1
ATOM 1272 O O . VAL A 1 173 ? 12.059 -0.160 6.834 1.00 85.38 173 VAL A O 1
ATOM 1275 N N . ARG A 1 174 ? 13.274 -1.054 8.495 1.00 86.88 174 ARG A N 1
ATOM 1276 C CA . ARG A 1 174 ? 12.593 -0.289 9.550 1.00 86.88 174 ARG A CA 1
ATOM 1277 C C . ARG A 1 174 ? 12.903 1.191 9.408 1.00 86.88 174 ARG A C 1
ATOM 1279 O O . ARG A 1 174 ? 11.971 1.993 9.388 1.00 86.88 174 ARG A O 1
ATOM 1286 N N . ALA A 1 175 ? 14.175 1.545 9.236 1.00 88.25 175 ALA A N 1
ATOM 1287 C CA . ALA A 1 175 ? 14.583 2.930 9.026 1.00 88.25 175 ALA A CA 1
ATOM 1288 C C . ALA A 1 175 ? 14.013 3.512 7.722 1.00 88.25 175 ALA A C 1
ATOM 1290 O O . ALA A 1 175 ? 13.581 4.665 7.701 1.00 88.25 175 ALA A O 1
ATOM 1291 N N . ALA A 1 176 ? 13.980 2.733 6.635 1.00 87.94 176 ALA A N 1
ATOM 1292 C CA . ALA A 1 176 ? 13.366 3.159 5.376 1.00 87.94 176 ALA A CA 1
ATOM 1293 C C . ALA A 1 176 ? 11.865 3.434 5.534 1.00 87.94 176 ALA A C 1
ATOM 1295 O O . ALA A 1 176 ? 11.394 4.508 5.156 1.00 87.94 176 ALA A O 1
ATOM 1296 N N . THR A 1 177 ? 11.145 2.515 6.180 1.00 89.44 177 THR A N 1
ATOM 1297 C CA . THR A 1 177 ? 9.711 2.666 6.457 1.00 89.44 177 THR A CA 1
ATOM 1298 C C . THR A 1 177 ? 9.448 3.872 7.360 1.00 89.44 177 THR A C 1
ATOM 1300 O O . THR A 1 177 ? 8.558 4.659 7.073 1.00 89.44 177 THR A O 1
ATOM 1303 N N . ALA A 1 178 ? 10.263 4.094 8.396 1.00 91.56 178 ALA A N 1
ATOM 1304 C CA . ALA A 1 178 ? 10.121 5.252 9.281 1.00 91.56 178 ALA A CA 1
ATOM 1305 C C . ALA A 1 178 ? 10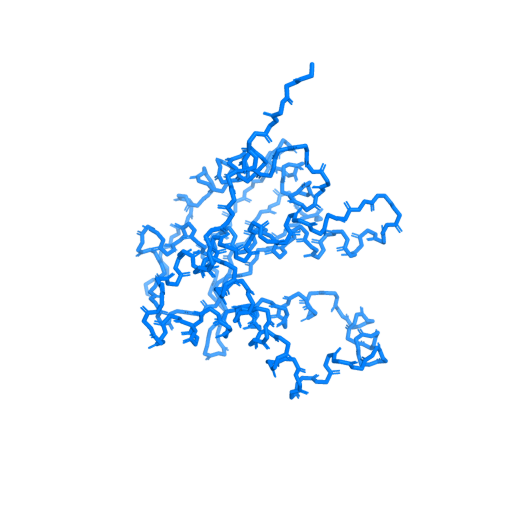.323 6.592 8.549 1.00 91.56 178 ALA A C 1
ATOM 1307 O O . ALA A 1 178 ? 9.616 7.562 8.822 1.00 91.56 178 ALA A O 1
ATOM 1308 N N . ARG A 1 179 ? 11.259 6.662 7.589 1.00 92.94 179 ARG A N 1
ATOM 1309 C CA . ARG A 1 179 ? 11.437 7.857 6.743 1.00 92.94 179 ARG A CA 1
ATOM 1310 C C . ARG A 1 179 ? 10.222 8.114 5.857 1.00 92.94 179 ARG A C 1
ATOM 1312 O O . ARG A 1 179 ? 9.813 9.267 5.722 1.00 92.94 179 ARG A O 1
ATOM 1319 N N . LEU A 1 180 ? 9.667 7.059 5.263 1.00 93.94 180 LEU A N 1
ATOM 1320 C CA . LEU A 1 180 ? 8.442 7.139 4.474 1.00 93.94 180 LEU A CA 1
ATOM 1321 C C . LEU A 1 180 ? 7.268 7.605 5.341 1.00 93.94 180 LEU A C 1
ATOM 1323 O O . LEU A 1 180 ? 6.600 8.579 4.993 1.00 93.94 180 LEU A O 1
ATOM 1327 N N . ASP A 1 181 ? 7.081 6.985 6.504 1.00 94.50 181 ASP A N 1
ATOM 1328 C CA . ASP A 1 181 ? 6.047 7.370 7.456 1.00 94.50 181 ASP A CA 1
ATOM 1329 C C . ASP A 1 181 ? 6.201 8.847 7.827 1.00 94.50 181 ASP A C 1
ATOM 1331 O O . ASP A 1 181 ? 5.241 9.593 7.714 1.00 94.50 181 ASP A O 1
ATOM 1335 N N . ALA A 1 182 ? 7.402 9.331 8.156 1.00 93.50 182 ALA A N 1
ATOM 1336 C CA . ALA A 1 182 ? 7.635 10.744 8.475 1.00 93.50 182 ALA A CA 1
ATOM 1337 C C . ALA A 1 182 ? 7.295 11.716 7.323 1.00 93.50 182 ALA A C 1
ATOM 1339 O O . ALA A 1 182 ? 6.962 12.880 7.564 1.00 93.50 182 ALA A O 1
ATOM 1340 N N . VAL A 1 183 ? 7.394 11.285 6.061 1.00 92.62 183 VAL A N 1
ATOM 1341 C CA . VAL A 1 183 ? 6.893 12.064 4.917 1.00 92.62 183 VAL A CA 1
ATOM 1342 C C . VAL A 1 183 ? 5.368 12.058 4.916 1.00 92.62 183 VAL A C 1
ATOM 1344 O O . VAL A 1 183 ? 4.771 13.130 4.943 1.00 92.62 183 VAL A O 1
ATOM 1347 N N . LEU A 1 184 ? 4.736 10.887 4.984 1.00 91.75 184 LEU A N 1
ATOM 1348 C CA . LEU A 1 184 ? 3.276 10.764 4.993 1.00 91.75 184 LEU A CA 1
ATOM 1349 C C . LEU A 1 184 ? 2.643 11.491 6.187 1.00 91.75 184 LEU A C 1
ATOM 1351 O O . LEU A 1 184 ? 1.696 12.246 6.015 1.00 91.75 184 LEU A O 1
ATOM 1355 N N . TYR A 1 185 ? 3.214 11.373 7.384 1.00 89.25 185 TYR A N 1
ATOM 1356 C CA . TYR A 1 185 ? 2.784 12.064 8.602 1.00 89.25 185 TYR A CA 1
ATOM 1357 C C . TYR A 1 185 ? 2.697 13.583 8.435 1.00 89.25 185 TYR A C 1
ATOM 1359 O O . TYR A 1 185 ? 1.851 14.190 9.083 1.00 89.25 185 TYR A O 1
ATOM 1367 N N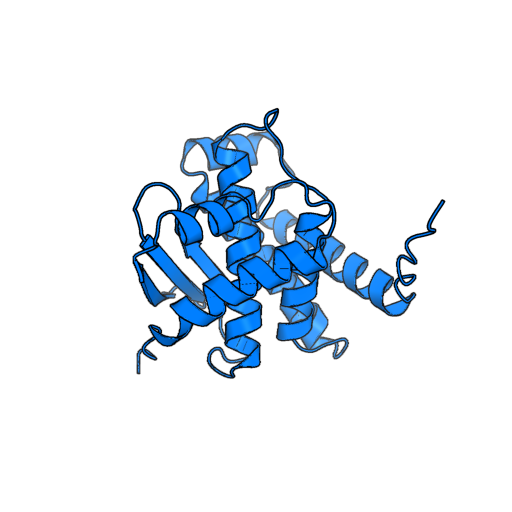 . ARG A 1 186 ? 3.548 14.185 7.595 1.00 87.62 186 ARG A N 1
ATOM 1368 C CA . ARG A 1 186 ? 3.534 15.628 7.304 1.00 87.62 186 ARG A CA 1
ATOM 1369 C C . ARG A 1 186 ? 2.526 16.017 6.227 1.00 87.62 186 ARG A C 1
ATOM 1371 O O . ARG A 1 186 ? 2.077 17.157 6.216 1.00 87.62 186 ARG A O 1
ATOM 1378 N N . LEU A 1 187 ? 2.182 15.092 5.335 1.00 83.88 187 LEU A N 1
ATOM 1379 C CA . LEU A 1 187 ? 1.266 15.334 4.217 1.00 83.88 187 LEU A CA 1
ATOM 1380 C C . LEU A 1 187 ? -0.191 15.042 4.601 1.00 83.88 187 LEU A C 1
ATOM 1382 O O . LEU A 1 187 ? -1.089 15.782 4.220 1.00 83.88 187 LEU A O 1
ATOM 1386 N N . LEU A 1 188 ? -0.429 14.015 5.421 1.00 77.81 188 LEU A N 1
ATOM 1387 C CA . LEU A 1 188 ? -1.764 13.591 5.852 1.00 77.81 188 LEU A CA 1
ATOM 1388 C C . LEU A 1 188 ? -2.547 14.645 6.674 1.00 77.81 188 LEU A C 1
ATOM 1390 O O . LEU A 1 188 ? -3.760 14.653 6.596 1.00 77.81 188 LEU A O 1
ATOM 1394 N N . PRO A 1 189 ? -1.973 15.606 7.415 1.00 77.06 189 PRO A N 1
ATOM 1395 C CA . PRO A 1 189 ? -2.777 16.674 8.026 1.00 77.06 189 PRO A CA 1
ATOM 1396 C C . PRO A 1 189 ? -3.537 17.552 7.015 1.00 77.06 189 PRO A C 1
ATOM 1398 O O . PRO A 1 189 ? -4.452 18.269 7.402 1.00 77.06 189 PRO A O 1
ATOM 1401 N N . GLN A 1 190 ? -3.183 17.488 5.727 1.00 74.19 190 GLN A N 1
ATOM 1402 C CA . GLN A 1 190 ? -3.905 18.158 4.639 1.00 74.19 190 GLN A CA 1
ATOM 1403 C C . GLN A 1 190 ? -5.194 17.415 4.240 1.00 74.19 190 GLN A C 1
ATOM 1405 O O . GLN A 1 190 ? -5.963 17.908 3.416 1.00 74.19 190 GLN A O 1
ATOM 1410 N N . LEU A 1 191 ? -5.449 16.245 4.838 1.00 65.69 191 LEU A N 1
ATOM 1411 C CA . LEU A 1 191 ? -6.708 15.522 4.718 1.00 65.69 191 LEU A CA 1
ATOM 1412 C C . LEU A 1 191 ? -7.840 16.365 5.311 1.00 65.69 191 LEU A C 1
ATOM 1414 O O . LEU A 1 191 ? -7.863 16.641 6.513 1.00 65.69 191 LEU A O 1
ATOM 1418 N N . ARG A 1 192 ? -8.828 16.716 4.492 1.00 53.47 192 ARG A N 1
ATOM 1419 C CA . ARG A 1 192 ? -10.137 17.129 5.002 1.00 53.47 192 ARG A CA 1
ATOM 1420 C C . ARG A 1 192 ? -11.013 15.883 5.015 1.00 53.47 192 ARG A C 1
ATOM 1422 O O . ARG A 1 192 ? -11.092 15.195 4.004 1.00 53.47 192 ARG A O 1
ATOM 1429 N N . ARG A 1 193 ? -11.679 15.581 6.136 1.00 50.47 193 ARG A N 1
ATOM 1430 C CA . ARG A 1 193 ? -12.800 14.630 6.091 1.00 50.47 193 ARG A CA 1
ATOM 1431 C C . ARG A 1 193 ? -13.826 15.215 5.120 1.00 50.47 193 ARG A C 1
ATOM 1433 O O . ARG A 1 193 ? -14.322 16.313 5.368 1.00 50.47 193 ARG A O 1
ATOM 1440 N N . ALA A 1 194 ? -14.098 14.518 4.022 1.00 44.53 194 ALA A N 1
ATOM 1441 C CA . ALA A 1 194 ? -15.342 14.732 3.304 1.00 44.53 194 ALA A CA 1
ATOM 1442 C C . ALA A 1 194 ? -16.460 14.304 4.266 1.00 44.53 194 ALA A C 1
ATOM 1444 O O . ALA A 1 194 ? -16.422 13.186 4.785 1.00 44.53 194 ALA A O 1
ATOM 1445 N N . ALA A 1 195 ? -17.323 15.257 4.615 1.00 41.56 195 ALA A N 1
ATOM 1446 C CA . ALA A 1 195 ? -18.503 15.024 5.439 1.00 41.56 195 ALA A CA 1
ATOM 1447 C C . ALA A 1 195 ? -19.522 14.165 4.685 1.00 41.56 195 ALA A C 1
ATOM 1449 O O . ALA A 1 195 ? -19.616 14.341 3.448 1.00 41.56 195 ALA A O 1
#

Sequence (195 aa):
MARIAQAAASDEDAGLDAALYVLHELAHLPQGIGDYAVVQRLRAIDEGLVLDMDLAADHFAALVVAQMGWAELARLKDRQGRGLCNYPVGPDHAPAARLRKARRVVSLRADCLLRQRGLLASGAGYVSAAFGSERGLAVVEMGRGVSTLLACAELSPRAQAVLLGAADRAADVRAATARLDAVLYRLLPQLRRAA

Radius of gyration: 16.46 Å; Cα contacts (8 Å, |Δi|>4): 258; chains: 1; bounding box: 50×38×38 Å

Solvent-accessible surface area (backbone atoms only — not comparable to full-atom values): 10727 Å² total; per-residue (Å²): 137,83,81,77,78,72,74,76,74,49,73,66,55,52,49,50,54,50,50,38,50,53,38,24,56,57,54,30,56,89,69,42,57,85,37,67,70,51,46,52,55,44,49,73,75,35,57,64,58,57,43,53,51,52,44,49,19,50,42,51,17,30,51,54,46,27,75,73,66,76,47,56,53,38,59,43,28,46,48,54,29,55,56,53,43,77,63,46,47,56,89,94,48,55,70,67,60,42,48,43,46,6,31,52,32,52,9,28,45,50,39,17,58,33,35,74,67,70,73,41,60,93,87,49,54,37,43,46,42,50,67,82,90,58,66,38,40,38,35,29,38,46,38,98,93,45,77,45,76,40,30,65,38,82,42,54,73,70,53,47,52,46,50,61,50,54,24,38,75,56,100,47,61,66,62,51,50,51,54,45,46,59,48,47,66,69,49,55,77,57,41,54,84,80,127

Secondary structure (DSSP, 8-state):
-------PPPHHHHHHHHHHHHHHHHHHTTTTTTSHHHHHHHHHH-HHHHHHHHHHHHHHHHHHHHHTTSS-HHHHHHHHHHHHTTS-B-TTS-HHHHHHHHHHHHHHHHHHHHHHTTSS-TTS-EEEEE-SSSSEEEEEEEETTEEEEEEEEEPPHHHHHHHHGGGB--S-HHHHHHHHHHHHHHHGGGPPPP-

pLDDT: mean 84.96, std 13.26, range [29.64, 96.44]

Mean predicted aligned error: 6.35 Å